Protein AF-A0A413BIP1-F1 (afdb_monomer_lite)

Foldseek 3Di:
DLVVQLVVQLVVQVVVLVVLCVQQVVLLDCDPCHHLLDRDHPVCCPPPQNCCLSVVLNVLSVVLSVVSNVVSNVLSVCSVVAVLVSVLVVVVSVVVSVCSSVCSSLVSLLSVLVVCQVVVVADPVQWDWDADPNDTGIHGCCVLCNRVAGADLVDPDQWDQRSSGGPDIGGHPVDPVNVVVVVVVVVVVVVVSVVSCVQSVQRRDWFWDWDADPQWIWIDTSHDIDIDRLVQWPDKDWAFDDPPWDWADPDFDDDPFFTAAWTQTPPVGIAGEQDTPPFDTWMWTDGPPYTYIHTGPDPCPVVVVSVVSVD

Radius of gyration: 30.31 Å; chains: 1; bounding box: 71×36×89 Å

Sequence (311 aa):
MEIMMFIIFIITNLIIILCMQFAYTHAYKYENGMYLNVHIPSSHKEDAEVTEIVTTGKRKMKHFQIANVIISIAICFIVFFNIAVFVLLYIIWMFAYIFGIIHIPNSSHRKMYALKIQNGWIIEAQRKKVYIDTSPIDVDDDEYWKTGYYYNPADKHILIENRMQSGNYTFNYAKKGAWIFTGITCAIIAGCIILVFVCMLPLINIQEKITLTNNNLTISAGGYTSEIDVNDITELKLLDELPDDSFLRTNGASTDSYDIGRYEGRTLGKCSLYVFDGYAPILMIKSDDTLVFVNSKEDGEIEKLYVELSQ

Organism: NCBI:txid39491

InterPro domains:
  IPR027783 Bacterial Pleckstrin homology domain-related [PF10882] (209-294)

Secondary structure (DSSP, 8-state):
-HHHHHHHHHHHHHHHHHHHHHHHHGGGS-BTTEETTEE--TTTTT-HHHHHHHHHHHHHHHHHHHHHHHHHHHHHGGGGT-HHHHHHHHHHHHHHHHHHHHHHHHHHHHHHHHHHHHTT---GGG-EEEEETTEEEEE-GGGGGTTSSB--SS---SEEE-TTSTT-EEEBTTSHHHHHHHHHHHHHHHHHHHHHHHHHGGGTT---EEEEETTEEEEEETTEEEEEEGGGEEEEEEESS--SS-EEEEEEEEETTEEEEEEEETTTEEEEEEEETT--PEEEEEESS-EEEE--SSTTHHHHHHHHHT-

pLDDT: mean 92.16, std 5.72, range [63.66, 98.0]

Structure (mmCIF, N/CA/C/O backbone):
data_AF-A0A413BIP1-F1
#
_entry.id   AF-A0A413BIP1-F1
#
loop_
_atom_site.group_PDB
_atom_site.id
_atom_site.type_symbol
_atom_site.label_atom_id
_atom_site.label_alt_id
_atom_site.label_comp_id
_atom_site.label_asym_id
_atom_site.label_entity_id
_atom_site.label_seq_id
_atom_site.pdbx_PDB_ins_code
_atom_site.Cartn_x
_atom_site.Cartn_y
_atom_site.Cartn_z
_atom_site.occupancy
_atom_site.B_iso_or_equiv
_atom_site.auth_seq_id
_atom_site.auth_comp_id
_atom_site.auth_asym_id
_atom_site.auth_atom_id
_atom_site.pdbx_PDB_model_num
ATOM 1 N N . MET A 1 1 ? -20.916 -5.950 9.299 1.00 77.19 1 MET A N 1
ATOM 2 C CA . MET A 1 1 ? -20.151 -4.977 8.467 1.00 77.19 1 MET A CA 1
ATOM 3 C C . MET A 1 1 ? -19.202 -5.651 7.460 1.00 77.19 1 MET A C 1
ATOM 5 O O . MET A 1 1 ? -18.912 -5.100 6.396 1.00 77.19 1 MET A O 1
ATOM 9 N N . GLU A 1 2 ? -18.733 -6.857 7.773 1.00 82.69 2 GLU A N 1
ATOM 10 C CA . GLU A 1 2 ? -17.659 -7.577 7.070 1.00 82.69 2 GLU A CA 1
ATOM 11 C C . GLU A 1 2 ? -17.954 -7.956 5.615 1.00 82.69 2 GLU A C 1
ATOM 13 O O . GLU A 1 2 ? -17.092 -7.782 4.758 1.00 82.69 2 GLU A O 1
ATOM 18 N N . ILE A 1 3 ? -19.179 -8.395 5.297 1.00 90.06 3 ILE A N 1
ATOM 19 C CA . ILE A 1 3 ? -19.567 -8.776 3.923 1.00 90.06 3 ILE A CA 1
ATOM 20 C C . ILE A 1 3 ? -19.383 -7.602 2.952 1.00 90.06 3 ILE A C 1
ATOM 22 O O . ILE A 1 3 ? -18.874 -7.770 1.845 1.00 90.06 3 ILE A O 1
ATOM 26 N N . MET A 1 4 ? -19.768 -6.395 3.374 1.00 90.19 4 MET A N 1
ATOM 27 C CA . MET A 1 4 ? -19.599 -5.191 2.564 1.00 90.19 4 MET A CA 1
ATOM 28 C C . MET A 1 4 ? -18.113 -4.891 2.334 1.00 90.19 4 MET A C 1
ATOM 30 O O . MET A 1 4 ? -17.715 -4.637 1.198 1.00 90.19 4 MET A O 1
ATOM 34 N N . MET A 1 5 ? -17.284 -4.969 3.382 1.00 89.25 5 MET A N 1
ATOM 35 C CA . MET A 1 5 ? -15.834 -4.780 3.259 1.00 89.25 5 MET A CA 1
ATOM 36 C C . MET A 1 5 ? -15.213 -5.822 2.325 1.00 89.25 5 MET A C 1
ATOM 38 O O . MET A 1 5 ? -14.484 -5.456 1.407 1.00 89.25 5 MET A O 1
ATOM 42 N N . PHE A 1 6 ? -15.555 -7.099 2.493 1.00 94.25 6 PHE A N 1
ATOM 43 C CA . PHE A 1 6 ? -15.105 -8.190 1.631 1.00 94.25 6 PHE A CA 1
ATOM 44 C C . PHE A 1 6 ? -15.378 -7.903 0.147 1.00 94.25 6 PHE A C 1
ATOM 46 O O . PHE A 1 6 ? -14.464 -7.971 -0.677 1.00 94.25 6 PHE A O 1
ATOM 53 N N . ILE A 1 7 ? -16.614 -7.513 -0.186 1.00 95.44 7 ILE A N 1
ATOM 54 C CA . ILE A 1 7 ? -17.017 -7.180 -1.560 1.00 95.44 7 ILE A CA 1
ATOM 55 C C . ILE A 1 7 ? -16.216 -5.984 -2.088 1.00 95.44 7 ILE A C 1
ATOM 57 O O . ILE A 1 7 ? -15.669 -6.052 -3.191 1.00 95.44 7 ILE A O 1
ATOM 61 N N . ILE A 1 8 ? -16.114 -4.905 -1.304 1.00 95.06 8 ILE A N 1
ATOM 62 C CA . ILE A 1 8 ? -15.383 -3.692 -1.695 1.00 95.06 8 ILE A CA 1
ATOM 63 C C . ILE A 1 8 ? -13.914 -4.017 -1.984 1.00 95.06 8 ILE A C 1
ATOM 65 O O . ILE A 1 8 ? -13.401 -3.628 -3.036 1.00 95.06 8 ILE A O 1
ATOM 69 N N . PHE A 1 9 ? -13.237 -4.744 -1.091 1.00 95.50 9 PHE A N 1
ATOM 70 C CA . PHE A 1 9 ? -11.820 -5.070 -1.253 1.00 95.50 9 PHE A CA 1
ATOM 71 C C . PHE A 1 9 ? -11.574 -6.011 -2.432 1.00 95.50 9 PHE A C 1
ATOM 73 O O . PHE A 1 9 ? -10.657 -5.754 -3.208 1.00 95.50 9 PHE A O 1
ATOM 80 N N . ILE A 1 10 ? -12.402 -7.041 -2.641 1.00 96.00 10 ILE A N 1
ATOM 81 C CA . ILE A 1 10 ? -12.252 -7.924 -3.807 1.00 96.00 10 ILE A CA 1
ATOM 82 C C . ILE A 1 10 ? -12.405 -7.142 -5.108 1.00 96.00 10 ILE A C 1
ATOM 84 O O . ILE A 1 10 ? -11.541 -7.237 -5.979 1.00 96.00 10 ILE A O 1
ATOM 88 N N . ILE A 1 11 ? -13.472 -6.351 -5.244 1.00 96.88 11 ILE A N 1
ATOM 89 C CA . ILE A 1 11 ? -13.710 -5.571 -6.465 1.00 96.88 11 ILE A CA 1
ATOM 90 C C . ILE A 1 11 ? -12.543 -4.609 -6.704 1.00 96.88 11 ILE A C 1
ATOM 92 O O . ILE A 1 11 ? -12.004 -4.552 -7.810 1.00 96.88 11 ILE A O 1
ATOM 96 N N . THR A 1 12 ? -12.104 -3.909 -5.658 1.00 96.31 12 THR A N 1
ATOM 97 C CA . THR A 1 12 ? -10.977 -2.972 -5.729 1.00 96.31 12 THR A CA 1
ATOM 98 C C . THR A 1 12 ? -9.690 -3.678 -6.159 1.00 96.31 12 THR A C 1
ATOM 100 O O . THR A 1 12 ? -9.021 -3.217 -7.084 1.00 96.31 12 THR A O 1
ATOM 103 N N . ASN A 1 13 ? -9.370 -4.831 -5.569 1.00 95.94 13 ASN A N 1
ATOM 104 C CA . ASN A 1 13 ? -8.178 -5.614 -5.900 1.00 95.94 13 ASN A CA 1
ATOM 105 C C . ASN A 1 13 ? -8.185 -6.080 -7.355 1.00 95.94 13 ASN A C 1
ATOM 107 O O . ASN A 1 13 ? -7.184 -5.935 -8.059 1.00 95.94 13 ASN A O 1
ATOM 111 N N . LEU A 1 14 ? -9.320 -6.600 -7.826 1.00 95.81 14 LEU A N 1
ATOM 112 C CA . LEU A 1 14 ? -9.468 -7.061 -9.204 1.00 95.81 14 LEU A CA 1
ATOM 113 C C . LEU A 1 14 ? -9.311 -5.910 -10.202 1.00 95.81 14 LEU A C 1
ATOM 115 O O . LEU A 1 14 ? -8.622 -6.073 -11.209 1.00 95.81 14 LEU A O 1
ATOM 119 N N . ILE A 1 15 ? -9.883 -4.738 -9.905 1.00 96.75 15 ILE A N 1
ATOM 120 C CA . ILE A 1 15 ? -9.715 -3.534 -10.728 1.00 96.75 15 ILE A CA 1
ATOM 121 C C . ILE A 1 15 ? -8.247 -3.097 -10.744 1.00 96.75 15 ILE A C 1
ATOM 123 O O . ILE A 1 15 ? -7.700 -2.868 -11.821 1.00 96.75 15 ILE A O 1
ATOM 127 N N . ILE A 1 16 ? -7.581 -3.021 -9.587 1.00 95.00 16 ILE A N 1
ATOM 128 C CA . ILE A 1 16 ? -6.163 -2.634 -9.500 1.00 95.00 16 ILE A CA 1
ATOM 129 C C . ILE A 1 16 ? -5.295 -3.588 -10.322 1.00 95.00 16 ILE A C 1
ATOM 131 O O . ILE A 1 16 ? -4.477 -3.143 -11.130 1.00 95.00 16 ILE A O 1
ATOM 135 N N . ILE A 1 17 ? -5.481 -4.898 -10.158 1.00 95.44 17 ILE A N 1
ATOM 136 C CA . ILE A 1 17 ? -4.720 -5.910 -10.895 1.00 95.44 17 ILE A CA 1
ATOM 137 C C . ILE A 1 17 ? -4.978 -5.800 -12.403 1.00 95.44 17 ILE A C 1
ATOM 139 O O . ILE A 1 17 ? -4.029 -5.829 -13.189 1.00 95.44 17 ILE A O 1
ATOM 143 N N . LEU A 1 18 ? -6.230 -5.594 -12.818 1.00 93.94 18 LEU A N 1
ATOM 144 C CA . LEU A 1 18 ? -6.593 -5.402 -14.223 1.00 93.94 18 LEU A CA 1
ATOM 145 C C . LEU A 1 18 ? -5.954 -4.138 -14.821 1.00 93.94 18 LEU A C 1
ATOM 147 O O . LEU A 1 18 ? -5.375 -4.196 -15.908 1.00 93.94 18 LEU A O 1
ATOM 151 N N . CYS A 1 19 ? -6.008 -3.013 -14.106 1.00 92.12 19 CYS A N 1
ATOM 152 C CA . CYS A 1 19 ? -5.372 -1.761 -14.516 1.00 92.12 19 CYS A CA 1
ATOM 153 C C . CYS A 1 19 ? -3.859 -1.939 -14.687 1.00 92.12 19 CYS A C 1
ATOM 155 O O . CYS A 1 19 ? -3.295 -1.531 -15.704 1.00 92.12 19 CYS A O 1
ATOM 157 N N . MET A 1 20 ? -3.201 -2.612 -13.738 1.00 91.25 20 MET A N 1
ATOM 158 C CA . MET A 1 20 ? -1.765 -2.899 -13.820 1.00 91.25 20 MET A CA 1
ATOM 159 C C . MET A 1 20 ? -1.435 -3.861 -14.966 1.00 91.25 20 MET A C 1
ATOM 161 O O . MET A 1 20 ? -0.453 -3.659 -15.679 1.00 91.25 20 MET A O 1
ATOM 165 N N . GLN A 1 21 ? -2.263 -4.882 -15.202 1.00 89.75 21 GLN A N 1
ATOM 166 C CA . GLN A 1 21 ? -2.118 -5.766 -16.358 1.00 89.75 21 GLN A CA 1
ATOM 167 C C . GLN A 1 21 ? -2.150 -4.955 -17.658 1.00 89.75 21 GLN A C 1
ATOM 169 O O . GLN A 1 21 ? -1.271 -5.137 -18.503 1.00 89.75 21 GLN A O 1
ATOM 174 N N . PHE A 1 22 ? -3.116 -4.050 -17.823 1.00 87.50 22 PHE A N 1
ATOM 175 C CA . PHE A 1 22 ? -3.211 -3.206 -19.013 1.00 87.50 22 PHE A CA 1
ATOM 176 C C . PHE A 1 22 ? -1.988 -2.288 -19.158 1.00 87.50 22 PHE A C 1
ATOM 178 O O . PHE A 1 22 ? -1.330 -2.312 -20.201 1.00 87.50 22 PHE A O 1
ATOM 185 N N . ALA A 1 23 ? -1.624 -1.572 -18.089 1.00 85.69 23 ALA A N 1
ATOM 186 C CA . ALA A 1 23 ? -0.520 -0.613 -18.082 1.00 85.69 23 ALA A CA 1
ATOM 187 C C . ALA A 1 23 ? 0.833 -1.240 -18.462 1.00 85.69 23 ALA A C 1
ATOM 189 O O . ALA A 1 23 ? 1.614 -0.634 -19.192 1.00 85.69 23 ALA A O 1
ATOM 190 N N . TYR A 1 24 ? 1.118 -2.466 -18.008 1.00 85.00 24 TYR A N 1
ATOM 191 C CA . TYR A 1 24 ? 2.407 -3.123 -18.262 1.00 85.00 24 TYR A CA 1
ATOM 192 C C . TYR A 1 24 ? 2.422 -4.041 -19.491 1.00 85.00 24 TYR A C 1
ATOM 194 O O . TYR A 1 24 ? 3.500 -4.432 -19.940 1.00 85.00 24 TYR A O 1
ATOM 202 N N . THR A 1 25 ? 1.268 -4.384 -20.075 1.00 83.00 25 THR A N 1
ATOM 203 C CA . THR A 1 25 ? 1.229 -5.231 -21.284 1.00 83.00 25 THR A CA 1
ATOM 204 C C . THR A 1 25 ? 1.791 -4.508 -22.509 1.00 83.00 25 THR A C 1
ATOM 206 O O . THR A 1 25 ? 2.384 -5.157 -23.372 1.00 83.00 25 THR A O 1
ATOM 209 N N . HIS A 1 26 ? 1.638 -3.182 -22.579 1.00 82.00 26 HIS A N 1
ATOM 210 C CA . HIS A 1 26 ? 2.103 -2.365 -23.703 1.00 82.00 26 HIS A CA 1
ATOM 211 C C . HIS A 1 26 ? 3.613 -2.502 -23.948 1.00 82.00 26 HIS A C 1
ATOM 213 O O . HIS A 1 26 ? 4.029 -2.678 -25.086 1.00 82.00 26 HIS A O 1
ATOM 219 N N . ALA A 1 27 ? 4.419 -2.584 -22.885 1.00 85.69 27 ALA A N 1
ATOM 220 C CA . ALA A 1 27 ? 5.871 -2.744 -22.988 1.00 85.69 27 ALA A CA 1
ATOM 221 C C . ALA A 1 27 ? 6.312 -4.023 -23.735 1.00 85.69 27 ALA A C 1
ATOM 223 O O . ALA A 1 27 ? 7.446 -4.105 -24.195 1.00 85.69 27 ALA A O 1
ATOM 224 N N . TYR A 1 28 ? 5.447 -5.034 -23.862 1.00 91.38 28 TYR A N 1
ATOM 225 C CA . TYR A 1 28 ? 5.750 -6.281 -24.579 1.00 91.38 28 TYR A CA 1
ATOM 226 C C . TYR A 1 28 ? 5.285 -6.274 -26.043 1.00 91.38 28 TYR A C 1
ATOM 228 O O . TYR A 1 28 ? 5.402 -7.300 -26.714 1.00 91.38 28 TYR A O 1
ATOM 236 N N . LYS A 1 29 ? 4.713 -5.170 -26.534 1.00 91.12 29 LYS A N 1
ATOM 237 C CA . LYS A 1 29 ? 4.345 -4.986 -27.942 1.00 91.12 29 LYS A CA 1
ATOM 238 C C . LYS A 1 29 ? 5.419 -4.166 -28.649 1.00 91.12 29 LYS A C 1
ATOM 240 O O . LYS A 1 29 ? 6.033 -3.305 -28.028 1.00 91.12 29 LYS A O 1
ATOM 245 N N . TYR A 1 30 ? 5.633 -4.447 -29.934 1.00 92.62 30 TYR A N 1
ATOM 246 C CA . TYR A 1 30 ? 6.526 -3.636 -30.751 1.00 92.62 30 TYR A CA 1
ATOM 247 C C . TYR A 1 30 ? 5.792 -2.390 -31.223 1.00 92.62 30 TYR A C 1
ATOM 249 O O . TYR A 1 30 ? 4.964 -2.470 -32.130 1.00 92.62 30 TYR A O 1
ATOM 257 N N . GLU A 1 31 ? 6.082 -1.253 -30.608 1.00 87.69 31 GLU A N 1
ATOM 258 C CA . GLU A 1 31 ? 5.462 0.029 -30.941 1.00 87.69 31 GLU A CA 1
ATOM 259 C C . GLU A 1 31 ? 6.535 1.124 -30.920 1.00 87.69 31 GLU A C 1
ATOM 261 O O . GLU A 1 31 ? 7.474 1.073 -30.127 1.00 87.69 31 GLU A O 1
ATOM 266 N N . ASN A 1 32 ? 6.443 2.086 -31.845 1.00 85.81 32 ASN A N 1
ATOM 267 C CA . ASN A 1 32 ? 7.404 3.192 -31.989 1.00 85.81 32 ASN A CA 1
ATOM 268 C C . ASN A 1 32 ? 8.881 2.754 -32.088 1.00 85.81 32 ASN A C 1
ATOM 270 O O . ASN A 1 32 ? 9.776 3.434 -31.597 1.00 85.81 32 ASN A O 1
ATOM 274 N N . GLY A 1 33 ? 9.146 1.603 -32.715 1.00 89.50 33 GLY A N 1
ATOM 275 C CA . GLY A 1 33 ? 10.506 1.079 -32.865 1.00 89.50 33 GLY A CA 1
ATOM 276 C C . GLY A 1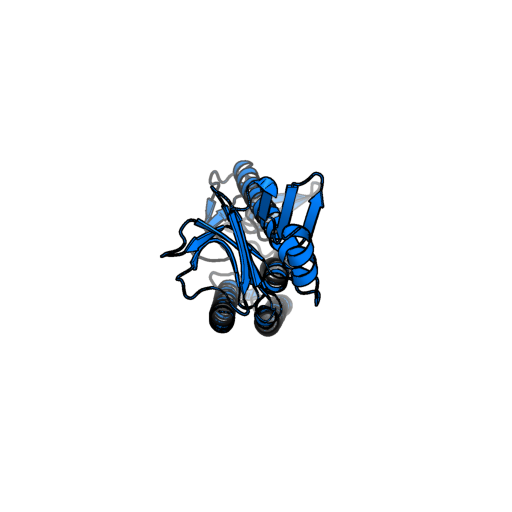 33 ? 11.086 0.439 -31.599 1.00 89.50 33 GLY A C 1
ATOM 277 O O . GLY A 1 33 ? 12.294 0.212 -31.535 1.00 89.50 33 GLY A O 1
ATOM 278 N N . MET A 1 34 ? 10.260 0.157 -30.587 1.00 91.62 34 MET A N 1
ATOM 279 C CA . MET A 1 34 ? 10.713 -0.338 -29.290 1.00 91.62 34 MET A CA 1
ATOM 280 C C . MET A 1 34 ? 10.084 -1.672 -28.894 1.00 91.62 34 MET A C 1
ATOM 282 O O . MET A 1 34 ? 8.911 -1.927 -29.146 1.00 91.62 34 MET A O 1
ATOM 286 N N . TYR A 1 35 ? 10.860 -2.470 -28.161 1.00 94.12 35 TYR A N 1
ATOM 287 C CA . TYR A 1 35 ? 10.363 -3.506 -27.255 1.00 94.12 35 TYR A CA 1
ATOM 288 C C . TYR A 1 35 ? 10.874 -3.217 -25.853 1.00 94.12 35 TYR A C 1
ATOM 290 O O . TYR A 1 35 ? 12.025 -2.824 -25.684 1.00 94.12 35 TYR A O 1
ATOM 298 N N . LEU A 1 36 ? 10.050 -3.448 -24.830 1.00 92.88 36 LEU A N 1
ATOM 299 C CA . LEU A 1 36 ? 10.431 -3.276 -23.423 1.00 92.88 36 LEU A CA 1
ATOM 300 C C . LEU A 1 36 ? 11.042 -1.894 -23.148 1.00 92.88 36 LEU A C 1
ATOM 302 O O . LEU A 1 36 ? 11.877 -1.738 -22.257 1.00 92.88 36 LEU A O 1
ATOM 306 N N . ASN A 1 37 ? 10.609 -0.891 -23.918 1.00 90.31 37 ASN A N 1
ATOM 307 C CA . ASN A 1 37 ? 11.089 0.490 -23.869 1.00 90.31 37 ASN A CA 1
ATOM 308 C C . ASN A 1 37 ? 12.586 0.631 -24.169 1.00 90.31 37 ASN A C 1
ATOM 310 O O . ASN A 1 37 ? 13.274 1.453 -23.561 1.00 90.31 37 ASN A O 1
ATOM 314 N N . VAL A 1 38 ? 13.089 -0.214 -25.064 1.00 93.50 38 VAL A N 1
ATOM 315 C CA . VAL A 1 38 ? 14.424 -0.166 -25.658 1.00 93.50 38 VAL A CA 1
ATOM 316 C C . VAL A 1 38 ? 14.233 -0.121 -27.167 1.00 93.50 38 VAL A C 1
ATOM 318 O O . VAL A 1 38 ? 13.428 -0.887 -27.702 1.00 93.50 38 VAL A O 1
ATOM 321 N N . HIS A 1 39 ? 14.948 0.764 -27.855 1.00 93.50 39 HIS A N 1
ATOM 322 C CA . HIS A 1 39 ? 14.860 0.858 -29.306 1.00 93.50 39 HIS A CA 1
ATOM 323 C C . HIS A 1 39 ? 15.573 -0.321 -29.963 1.00 93.50 39 HIS A C 1
ATOM 325 O O . HIS A 1 39 ? 16.784 -0.493 -29.793 1.00 93.50 39 HIS A O 1
ATOM 331 N N . ILE A 1 40 ? 14.808 -1.104 -30.725 1.00 94.88 40 ILE A N 1
ATOM 332 C CA . ILE A 1 40 ? 15.268 -2.285 -31.456 1.00 94.88 40 ILE A CA 1
ATOM 333 C C . ILE A 1 40 ? 14.972 -2.064 -32.943 1.00 94.88 40 ILE A C 1
ATOM 335 O O . ILE A 1 40 ? 13.806 -1.838 -33.294 1.00 94.88 40 ILE A O 1
ATOM 339 N N . PRO A 1 41 ? 15.983 -2.128 -33.831 1.00 93.31 41 PRO A N 1
ATOM 340 C CA . PRO A 1 41 ? 15.772 -1.956 -35.261 1.00 93.31 41 PRO A CA 1
ATOM 341 C C . PRO A 1 41 ? 14.714 -2.922 -35.793 1.00 93.31 41 PRO A C 1
ATOM 343 O O . PRO A 1 41 ? 14.656 -4.089 -35.402 1.00 93.31 41 PRO A O 1
ATOM 346 N N . SER A 1 42 ? 13.885 -2.450 -36.720 1.00 91.62 42 SER A N 1
ATOM 347 C CA . SER A 1 42 ? 12.771 -3.235 -37.261 1.00 91.62 42 SER A CA 1
ATOM 348 C C . SER A 1 42 ? 13.216 -4.528 -37.949 1.00 91.62 42 SER A C 1
ATOM 350 O O . SER A 1 42 ? 12.458 -5.495 -37.937 1.00 91.62 42 SER A O 1
ATOM 352 N N . SER A 1 43 ? 14.439 -4.566 -38.487 1.00 93.69 43 SER A N 1
ATOM 353 C CA . SER A 1 43 ? 15.066 -5.757 -39.074 1.00 93.69 43 SER A CA 1
ATOM 354 C C . SER A 1 43 ? 15.405 -6.847 -38.055 1.00 93.69 43 SER A C 1
ATOM 356 O O . SER A 1 43 ? 15.476 -8.004 -38.441 1.00 93.69 43 SER A O 1
ATOM 358 N N . HIS A 1 44 ? 15.586 -6.485 -36.781 1.00 94.56 44 HIS A N 1
ATOM 359 C CA . HIS A 1 44 ? 16.016 -7.380 -35.698 1.00 94.56 44 HIS A CA 1
ATOM 360 C C . HIS A 1 44 ? 14.895 -7.709 -34.703 1.00 94.56 44 HIS A C 1
ATOM 362 O O . HIS A 1 44 ? 15.077 -8.486 -33.769 1.00 94.56 44 HIS A O 1
ATOM 368 N N . LYS A 1 45 ? 13.700 -7.129 -34.875 1.00 93.56 45 LYS A N 1
ATOM 369 C CA . LYS A 1 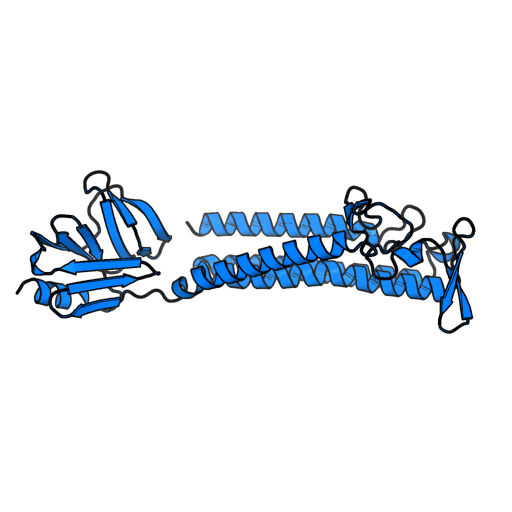45 ? 12.580 -7.287 -33.929 1.00 93.56 45 LYS A CA 1
ATOM 370 C C . LYS A 1 45 ? 12.097 -8.745 -33.784 1.00 93.56 45 LYS A C 1
ATOM 372 O O . LYS A 1 45 ? 11.435 -9.064 -32.801 1.00 93.56 45 LYS A O 1
ATOM 377 N N . GLU A 1 46 ? 12.369 -9.587 -34.781 1.00 95.12 46 GLU A N 1
ATOM 378 C CA . GLU A 1 46 ? 11.990 -11.007 -34.838 1.00 95.12 46 GLU A CA 1
ATOM 379 C C . GLU A 1 46 ? 13.180 -11.944 -34.583 1.00 95.12 46 GLU A C 1
ATOM 381 O O . GLU A 1 46 ? 13.015 -13.164 -34.621 1.00 95.12 46 GLU A O 1
ATOM 386 N N . ASP A 1 47 ? 14.360 -11.401 -34.258 1.00 97.38 47 ASP A N 1
ATOM 387 C CA . ASP A 1 47 ? 15.523 -12.206 -33.894 1.00 97.38 47 ASP A CA 1
ATOM 388 C C . ASP A 1 47 ? 15.189 -13.107 -32.695 1.00 97.38 47 ASP A C 1
ATOM 390 O O . ASP A 1 47 ? 14.414 -12.744 -31.797 1.00 97.38 47 ASP A O 1
ATOM 394 N N . ALA A 1 48 ? 15.773 -14.308 -32.680 1.00 97.50 48 ALA A N 1
ATOM 395 C CA . ALA A 1 48 ? 15.445 -15.338 -31.696 1.00 97.50 48 ALA A CA 1
ATOM 396 C C . ALA A 1 48 ? 15.649 -14.846 -30.251 1.00 97.50 48 ALA A C 1
ATOM 398 O O . ALA A 1 48 ? 14.767 -15.029 -29.413 1.00 97.50 48 ALA A O 1
ATOM 399 N N . GLU A 1 49 ? 16.758 -14.147 -29.984 1.00 97.62 49 GLU A N 1
ATOM 400 C CA . GLU A 1 49 ? 17.084 -13.602 -28.659 1.00 97.62 49 GLU A CA 1
ATOM 401 C C . GLU A 1 49 ? 16.096 -12.504 -28.221 1.00 97.62 49 GLU A C 1
ATOM 403 O O . GLU A 1 49 ? 15.644 -12.486 -27.073 1.00 97.62 49 GLU A O 1
ATOM 408 N N . VAL A 1 50 ? 15.686 -11.620 -29.140 1.00 97.69 50 VAL A N 1
ATOM 409 C CA . VAL A 1 50 ? 14.683 -10.568 -28.875 1.00 97.69 50 VAL A CA 1
ATOM 410 C C . VAL A 1 50 ? 13.340 -11.207 -28.521 1.00 97.69 50 VAL A C 1
ATOM 412 O O . VAL A 1 50 ? 12.726 -10.879 -27.498 1.00 97.69 50 VAL A O 1
ATOM 415 N N . THR A 1 51 ? 12.907 -12.167 -29.338 1.00 97.31 51 THR A N 1
ATOM 416 C CA . THR A 1 51 ? 11.649 -12.896 -29.153 1.00 97.31 51 THR A CA 1
ATOM 417 C C . THR A 1 51 ? 11.644 -13.674 -27.836 1.00 97.31 51 THR A C 1
ATOM 419 O O . THR A 1 51 ? 10.643 -13.667 -27.110 1.00 97.31 51 THR A O 1
ATOM 422 N N . GLU A 1 52 ? 12.757 -14.309 -27.472 1.00 98.00 52 GLU A N 1
ATOM 423 C CA . GLU A 1 52 ? 12.894 -15.036 -26.211 1.00 98.00 52 GLU A CA 1
ATOM 424 C C . GLU A 1 52 ? 12.736 -14.109 -24.996 1.00 98.00 52 GLU A C 1
ATOM 426 O O . GLU A 1 52 ? 11.970 -14.423 -24.075 1.00 98.00 52 GLU A O 1
ATOM 431 N N . ILE A 1 53 ? 13.396 -12.943 -24.997 1.00 97.88 53 ILE A N 1
ATOM 432 C CA . ILE A 1 53 ? 13.299 -11.971 -23.897 1.00 97.88 53 ILE A CA 1
ATOM 433 C C . ILE A 1 53 ? 11.849 -11.492 -23.735 1.00 97.88 53 ILE A C 1
ATOM 435 O O . ILE A 1 53 ? 11.311 -11.510 -22.620 1.00 97.88 53 ILE A O 1
ATOM 439 N N . VAL A 1 54 ? 11.194 -11.105 -24.835 1.00 97.06 54 VAL A N 1
ATOM 440 C CA . VAL A 1 54 ? 9.813 -10.595 -24.820 1.00 97.06 54 VAL A CA 1
ATOM 441 C C . VAL A 1 54 ? 8.834 -11.671 -24.349 1.00 97.06 54 VAL A C 1
ATOM 443 O O . VAL A 1 54 ? 8.025 -11.428 -23.448 1.00 97.06 54 VAL A O 1
ATOM 446 N N . THR A 1 55 ? 8.907 -12.877 -24.915 1.00 96.44 55 THR A N 1
ATOM 447 C CA . THR A 1 55 ? 7.983 -13.973 -24.579 1.00 96.44 55 THR A CA 1
ATOM 448 C C . THR A 1 55 ? 8.172 -14.462 -23.144 1.00 96.44 55 THR A C 1
ATOM 450 O O . THR A 1 55 ? 7.181 -14.691 -22.442 1.00 96.44 55 THR A O 1
ATOM 453 N N . THR A 1 56 ? 9.415 -14.551 -22.666 1.00 97.00 56 THR A N 1
ATOM 454 C CA . THR A 1 56 ? 9.729 -14.927 -21.282 1.00 97.00 56 THR A CA 1
ATOM 455 C C . THR A 1 56 ? 9.217 -13.886 -20.294 1.00 97.00 56 THR A C 1
ATOM 457 O O . THR A 1 56 ? 8.551 -14.246 -19.319 1.00 97.00 56 THR A O 1
ATOM 460 N N . GLY A 1 57 ? 9.476 -12.598 -20.541 1.00 95.50 57 GLY A N 1
ATOM 461 C CA . GLY A 1 57 ? 8.989 -11.513 -19.688 1.00 95.50 57 GLY A CA 1
ATOM 462 C C . GLY A 1 57 ? 7.459 -11.473 -19.629 1.00 95.50 57 GLY A C 1
ATOM 463 O O . GLY A 1 57 ? 6.876 -11.476 -18.542 1.00 95.50 57 GLY A O 1
ATOM 464 N N . LYS A 1 58 ? 6.794 -11.580 -20.787 1.00 95.06 58 LYS A N 1
ATOM 465 C CA . LYS A 1 58 ? 5.327 -11.632 -20.888 1.00 95.06 58 LYS A CA 1
ATOM 466 C C . LYS A 1 58 ? 4.744 -12.830 -20.137 1.00 95.06 58 LYS A C 1
ATOM 468 O O . LYS A 1 58 ? 3.743 -12.694 -19.433 1.00 95.06 58 LYS A O 1
ATOM 473 N N . ARG A 1 59 ? 5.381 -14.003 -20.242 1.00 95.62 59 ARG A N 1
ATOM 474 C CA . ARG A 1 59 ? 4.980 -15.214 -19.512 1.00 95.62 59 ARG A CA 1
ATOM 475 C C . ARG A 1 59 ? 5.123 -15.029 -18.002 1.00 95.62 59 ARG A C 1
ATOM 477 O O . ARG A 1 59 ? 4.206 -15.401 -17.273 1.00 95.62 59 ARG A O 1
ATOM 484 N N . LYS A 1 60 ? 6.235 -14.462 -17.525 1.00 95.88 60 LYS A N 1
ATOM 485 C CA . LYS A 1 60 ? 6.441 -14.177 -16.094 1.00 95.88 60 LYS A CA 1
ATOM 486 C C . LYS A 1 60 ? 5.398 -13.198 -15.563 1.00 95.88 60 LYS A C 1
ATOM 488 O O . LYS A 1 60 ? 4.786 -13.482 -14.540 1.00 95.88 60 LYS A O 1
ATOM 493 N N . MET A 1 61 ? 5.141 -12.111 -16.293 1.00 95.00 61 MET A N 1
ATOM 494 C CA . MET A 1 61 ? 4.121 -11.125 -15.931 1.00 95.00 61 MET A CA 1
ATOM 495 C C . MET A 1 61 ? 2.725 -11.755 -15.842 1.00 95.00 61 MET A C 1
ATOM 497 O O . MET A 1 61 ? 2.027 -11.563 -14.853 1.00 95.00 61 MET A O 1
ATOM 501 N N . LYS A 1 62 ? 2.341 -12.582 -16.825 1.00 94.50 62 LYS A N 1
ATOM 502 C CA . LYS A 1 62 ? 1.049 -13.285 -16.813 1.00 94.50 62 LYS A CA 1
ATOM 503 C C . LYS A 1 62 ? 0.887 -14.176 -15.576 1.00 94.50 62 LYS A C 1
ATOM 505 O O . LYS A 1 62 ? -0.140 -14.102 -14.911 1.00 94.50 62 LYS A O 1
ATOM 510 N N . HIS A 1 63 ? 1.878 -15.015 -15.264 1.00 95.81 63 HIS A N 1
ATOM 511 C CA . HIS A 1 63 ? 1.801 -15.889 -14.087 1.00 95.81 63 HIS A CA 1
ATOM 512 C C . HIS A 1 63 ? 1.787 -15.093 -12.782 1.00 95.81 63 HIS A C 1
ATOM 514 O O . HIS A 1 63 ? 1.021 -15.427 -11.885 1.00 95.81 63 HIS A O 1
ATOM 520 N N . PHE A 1 64 ? 2.584 -14.025 -12.695 1.00 96.88 64 PHE A N 1
ATOM 521 C CA . PHE A 1 64 ? 2.589 -13.128 -11.543 1.00 96.88 64 PHE A CA 1
ATOM 522 C C . PHE A 1 64 ? 1.208 -12.510 -11.302 1.00 96.88 64 PHE A C 1
ATOM 524 O O . PHE A 1 64 ? 0.727 -12.512 -10.172 1.00 96.88 64 PHE A O 1
ATOM 531 N N . GLN A 1 65 ? 0.542 -12.043 -12.358 1.00 95.88 65 GLN A N 1
ATOM 532 C CA . GLN A 1 65 ? -0.786 -11.445 -12.246 1.00 95.88 65 GLN A CA 1
ATOM 533 C C . GLN A 1 65 ? -1.853 -12.473 -11.859 1.00 95.88 65 GLN A C 1
ATOM 535 O O . GLN A 1 65 ? -2.616 -12.233 -10.930 1.00 95.88 65 GLN A O 1
ATOM 540 N N . ILE A 1 66 ? -1.854 -13.659 -12.479 1.00 96.25 66 ILE A N 1
ATOM 541 C CA . ILE A 1 66 ? -2.778 -14.748 -12.111 1.00 96.25 66 ILE A CA 1
ATOM 542 C C . ILE A 1 66 ? -2.593 -15.154 -10.642 1.00 96.25 66 ILE A C 1
ATOM 544 O O . ILE A 1 66 ? -3.575 -15.283 -9.914 1.00 96.25 66 ILE A O 1
ATOM 548 N N . ALA A 1 67 ? -1.347 -15.313 -10.188 1.00 97.31 67 ALA A N 1
ATOM 549 C CA . ALA A 1 67 ? -1.060 -15.641 -8.795 1.00 97.31 67 ALA A CA 1
ATOM 550 C C . ALA A 1 67 ? -1.588 -14.559 -7.840 1.00 97.31 67 ALA A C 1
ATOM 552 O O . ALA A 1 67 ? -2.214 -14.884 -6.836 1.00 97.31 67 ALA A O 1
ATOM 553 N N . ASN A 1 68 ? -1.409 -13.277 -8.171 1.00 97.50 68 ASN A N 1
ATOM 554 C CA . ASN A 1 68 ? -1.889 -12.177 -7.334 1.00 97.50 68 ASN A CA 1
ATOM 555 C C . ASN A 1 68 ? -3.411 -12.000 -7.356 1.00 97.50 68 ASN A C 1
ATOM 557 O O . ASN A 1 68 ? -3.967 -11.552 -6.357 1.00 97.50 68 ASN A O 1
ATOM 561 N N . VAL A 1 69 ? -4.112 -12.414 -8.416 1.00 97.38 69 VAL A N 1
ATOM 562 C CA . VAL A 1 69 ? -5.582 -12.515 -8.379 1.00 97.38 69 VAL A CA 1
ATOM 563 C C . VAL A 1 69 ? -6.005 -13.526 -7.315 1.00 97.38 69 VAL A C 1
ATOM 565 O O . VAL A 1 69 ? -6.823 -13.206 -6.459 1.00 97.38 69 VAL A O 1
ATOM 568 N N . ILE A 1 70 ? -5.403 -14.717 -7.313 1.00 97.56 70 ILE A N 1
ATOM 569 C CA . ILE A 1 70 ? -5.744 -15.775 -6.351 1.00 97.56 70 ILE A CA 1
ATOM 570 C C . ILE A 1 70 ? -5.392 -15.342 -4.921 1.00 97.56 70 ILE A C 1
ATOM 572 O O . ILE A 1 70 ? -6.222 -15.454 -4.022 1.00 97.56 70 ILE A O 1
ATOM 576 N N . ILE A 1 71 ? -4.183 -14.806 -4.716 1.00 97.38 71 ILE A N 1
ATOM 577 C CA . ILE A 1 71 ? -3.715 -14.354 -3.398 1.00 97.38 71 ILE A CA 1
ATOM 578 C C . ILE A 1 71 ? -4.573 -13.195 -2.879 1.00 97.38 71 ILE A C 1
ATOM 580 O O . ILE A 1 71 ? -4.937 -13.202 -1.706 1.00 97.38 71 ILE A O 1
ATOM 584 N N . SER A 1 72 ? -4.930 -12.224 -3.726 1.00 96.12 72 SER A N 1
ATOM 585 C CA . SER A 1 72 ? -5.732 -11.076 -3.285 1.00 96.12 72 SER A CA 1
ATOM 586 C C . SER A 1 72 ? -7.142 -11.482 -2.861 1.00 96.12 72 SER A C 1
ATOM 588 O O . SER A 1 72 ? -7.627 -10.993 -1.845 1.00 96.12 72 SER A O 1
ATOM 590 N N . ILE A 1 73 ? -7.768 -12.431 -3.567 1.00 95.81 73 ILE A N 1
ATOM 591 C CA . ILE A 1 73 ? -9.052 -13.018 -3.159 1.00 95.81 73 ILE A CA 1
ATOM 592 C C . ILE A 1 73 ? -8.898 -13.773 -1.833 1.00 95.81 73 ILE A C 1
ATOM 594 O O . ILE A 1 73 ? -9.708 -13.584 -0.930 1.00 95.81 73 ILE A O 1
ATOM 598 N N . ALA A 1 74 ? -7.853 -14.595 -1.693 1.00 96.25 74 ALA A N 1
ATOM 599 C CA . ALA A 1 74 ? -7.608 -15.365 -0.474 1.00 96.25 74 ALA A CA 1
ATOM 600 C C . ALA A 1 74 ? -7.405 -14.463 0.756 1.00 96.25 74 ALA A C 1
ATOM 602 O O . ALA A 1 74 ? -7.993 -14.717 1.804 1.00 96.25 74 ALA A O 1
ATOM 603 N N . ILE A 1 75 ? -6.631 -13.379 0.623 1.00 96.12 75 ILE A N 1
ATOM 604 C CA . ILE A 1 75 ? -6.403 -12.407 1.703 1.00 96.12 75 ILE A CA 1
ATOM 605 C C . ILE A 1 75 ? -7.707 -11.729 2.132 1.00 96.12 75 ILE A C 1
ATOM 607 O O . ILE A 1 75 ? -7.896 -11.500 3.323 1.00 96.12 75 ILE A O 1
ATOM 611 N N . CYS A 1 76 ? -8.636 -11.453 1.211 1.00 95.88 76 CYS A N 1
ATOM 612 C CA . CYS A 1 76 ? -9.919 -10.841 1.563 1.00 95.88 76 CYS A CA 1
ATOM 613 C C . CYS A 1 76 ? -10.754 -11.686 2.534 1.00 95.88 76 CYS A C 1
ATOM 615 O O . CYS A 1 76 ? -11.471 -11.106 3.341 1.00 95.88 76 CYS A O 1
ATOM 617 N N . PHE A 1 77 ? -10.638 -13.019 2.533 1.00 95.75 77 PHE A N 1
ATOM 618 C CA . PHE A 1 77 ? -11.367 -13.865 3.490 1.00 95.75 77 PHE A CA 1
ATOM 619 C C . PHE A 1 77 ? -10.929 -13.666 4.947 1.00 95.75 77 PHE A C 1
ATOM 621 O O . PHE A 1 77 ? -11.687 -13.988 5.857 1.00 95.75 77 PHE A O 1
ATOM 628 N N . ILE A 1 78 ? -9.742 -13.101 5.187 1.00 94.62 78 ILE A N 1
ATOM 629 C CA . ILE A 1 78 ? -9.225 -12.848 6.541 1.00 94.62 78 ILE A CA 1
ATOM 630 C C . ILE A 1 78 ? -10.084 -11.809 7.281 1.00 94.62 78 ILE A C 1
ATOM 632 O O . ILE A 1 78 ? -10.133 -11.820 8.510 1.00 94.62 78 ILE A O 1
ATOM 636 N N . VAL A 1 79 ? -10.816 -10.958 6.548 1.00 92.00 79 VAL A N 1
ATOM 637 C CA . VAL A 1 79 ? -11.695 -9.932 7.131 1.00 92.00 79 VAL A CA 1
ATOM 638 C C . VAL A 1 79 ? -12.769 -10.516 8.055 1.00 92.00 79 VAL A C 1
ATOM 640 O O . VAL A 1 79 ? -13.133 -9.851 9.013 1.00 92.00 79 VAL A O 1
ATOM 643 N N . PHE A 1 80 ? -13.216 -11.754 7.807 1.00 90.94 80 PHE A N 1
ATOM 644 C CA . PHE A 1 80 ? -14.226 -12.457 8.614 1.00 90.94 80 PHE A CA 1
ATOM 645 C C . PHE A 1 80 ? -13.675 -13.060 9.913 1.00 90.94 80 PHE A C 1
ATOM 647 O O . PHE A 1 80 ? -14.425 -13.618 10.704 1.00 90.94 80 PHE A O 1
ATOM 654 N N . PHE A 1 81 ? -12.355 -13.029 10.105 1.00 88.38 81 PHE A N 1
ATOM 655 C CA . PHE A 1 81 ? -11.717 -13.554 11.313 1.00 88.38 81 PHE A CA 1
ATOM 656 C C . PHE A 1 81 ? -11.225 -12.428 12.208 1.00 88.38 81 PHE A C 1
ATOM 658 O O . PHE A 1 81 ? -11.450 -12.444 13.413 1.00 88.38 81 PHE A O 1
ATOM 665 N N . ASN A 1 82 ? -10.497 -11.470 11.630 1.00 87.56 82 ASN A N 1
ATOM 666 C CA . ASN A 1 82 ? -9.994 -10.323 12.366 1.00 87.56 82 ASN A CA 1
ATOM 667 C C . ASN A 1 82 ? -9.596 -9.204 11.396 1.00 87.56 82 ASN A C 1
ATOM 669 O O . ASN A 1 82 ? -8.668 -9.352 10.591 1.00 87.56 82 ASN A O 1
ATOM 673 N N . ILE A 1 83 ? -10.267 -8.057 11.506 1.00 88.31 83 ILE A N 1
ATOM 674 C CA . ILE A 1 83 ? -10.017 -6.901 10.639 1.00 88.31 83 ILE A CA 1
ATOM 675 C C . ILE A 1 83 ? -8.587 -6.358 10.771 1.00 88.31 83 ILE A C 1
ATOM 677 O O . ILE A 1 83 ? -7.982 -5.990 9.764 1.00 88.31 83 ILE A O 1
ATOM 681 N N . ALA A 1 84 ? -8.011 -6.345 11.976 1.00 89.50 84 ALA A N 1
ATOM 682 C CA . ALA A 1 84 ? -6.656 -5.848 12.192 1.00 89.50 84 ALA A CA 1
ATOM 683 C C . ALA A 1 84 ? -5.626 -6.753 11.502 1.00 89.50 84 ALA A C 1
ATOM 685 O O . ALA A 1 84 ? -4.774 -6.263 10.760 1.00 89.50 84 ALA A O 1
ATOM 686 N N . VAL A 1 85 ? -5.750 -8.077 11.653 1.00 92.69 85 VAL A N 1
ATOM 687 C CA . VAL A 1 85 ? -4.889 -9.051 10.956 1.00 92.69 85 VAL A CA 1
ATOM 688 C C . VAL A 1 85 ? -5.016 -8.906 9.438 1.00 92.69 85 VAL A C 1
ATOM 690 O O . VAL A 1 85 ? -4.000 -8.879 8.739 1.00 92.69 85 VAL A O 1
ATOM 693 N N . PHE A 1 86 ? -6.243 -8.756 8.928 1.00 94.12 86 PHE A N 1
ATOM 694 C CA . PHE A 1 86 ? -6.492 -8.505 7.509 1.00 94.12 86 PHE A CA 1
ATOM 695 C C . PHE A 1 86 ? -5.745 -7.260 7.010 1.00 94.12 86 PHE A C 1
ATOM 697 O O . PHE A 1 86 ? -4.998 -7.358 6.037 1.00 94.12 86 PHE A O 1
ATOM 704 N N . VAL A 1 87 ? -5.880 -6.115 7.691 1.00 93.62 87 VAL A N 1
ATOM 705 C CA . VAL A 1 87 ? -5.225 -4.853 7.300 1.00 93.62 87 VAL A CA 1
ATOM 706 C C . VAL A 1 87 ? -3.700 -4.999 7.251 1.00 93.62 87 VAL A C 1
ATOM 708 O O . VAL A 1 87 ? -3.072 -4.562 6.283 1.00 93.62 87 VAL A O 1
ATOM 711 N N . LEU A 1 88 ? -3.090 -5.644 8.249 1.00 95.19 88 LEU A N 1
ATOM 712 C CA . LEU A 1 88 ? -1.634 -5.823 8.299 1.00 95.19 88 LEU A CA 1
ATOM 713 C C . LEU A 1 88 ? -1.119 -6.713 7.159 1.00 95.19 88 LEU A C 1
ATOM 715 O O . LEU A 1 88 ? -0.155 -6.356 6.476 1.00 95.19 88 LEU A O 1
ATOM 719 N N . LEU A 1 89 ? -1.776 -7.851 6.913 1.00 96.06 89 LEU A N 1
ATOM 720 C CA . LEU A 1 89 ? -1.410 -8.756 5.819 1.00 96.06 89 LEU A CA 1
ATOM 721 C C . LEU A 1 89 ? -1.658 -8.125 4.448 1.00 96.06 89 LEU A C 1
ATOM 723 O O . LEU A 1 89 ? -0.858 -8.315 3.530 1.00 96.06 89 LEU A O 1
ATOM 727 N N . TYR A 1 90 ? -2.722 -7.333 4.321 1.00 96.00 90 TYR A N 1
ATOM 728 C CA . TYR A 1 90 ? -3.038 -6.599 3.104 1.00 96.00 90 TYR A CA 1
ATOM 729 C C . TYR A 1 90 ? -1.936 -5.592 2.745 1.00 96.00 90 TYR A C 1
ATOM 731 O O . TYR A 1 90 ? -1.512 -5.538 1.590 1.00 96.00 90 TYR A O 1
ATOM 739 N N . ILE A 1 91 ? -1.398 -4.858 3.728 1.00 95.81 91 ILE A N 1
ATOM 740 C CA . ILE A 1 91 ? -0.260 -3.946 3.516 1.00 95.81 91 ILE A CA 1
ATOM 741 C C . ILE A 1 91 ? 0.967 -4.719 3.024 1.00 95.81 91 ILE A C 1
ATOM 743 O O . ILE A 1 91 ? 1.573 -4.334 2.022 1.00 95.81 91 ILE A O 1
ATOM 747 N N . ILE A 1 92 ? 1.320 -5.824 3.687 1.00 96.12 92 ILE A N 1
ATOM 748 C CA . ILE A 1 92 ? 2.476 -6.653 3.306 1.00 96.12 92 ILE A CA 1
ATOM 749 C C . ILE A 1 92 ? 2.323 -7.160 1.866 1.00 96.12 92 ILE A C 1
ATOM 751 O O . ILE A 1 92 ? 3.252 -7.049 1.060 1.00 96.12 92 ILE A O 1
ATOM 755 N N . TRP A 1 93 ? 1.141 -7.673 1.524 1.00 97.25 93 TRP A N 1
ATOM 756 C CA . TRP A 1 93 ? 0.842 -8.139 0.175 1.00 97.25 93 TRP A CA 1
ATOM 757 C C . TRP A 1 93 ? 0.928 -7.014 -0.861 1.00 97.25 93 TRP A C 1
ATOM 759 O O . TRP A 1 93 ? 1.545 -7.207 -1.908 1.00 97.25 93 TRP A O 1
ATOM 769 N N . MET A 1 94 ? 0.396 -5.826 -0.563 1.00 95.50 94 MET A N 1
ATOM 770 C CA . MET A 1 94 ? 0.463 -4.673 -1.464 1.00 95.50 94 MET A CA 1
ATOM 771 C C . MET A 1 94 ? 1.917 -4.297 -1.789 1.00 95.50 94 MET A C 1
ATOM 773 O O . MET A 1 94 ? 2.241 -4.047 -2.951 1.00 95.50 94 MET A O 1
ATOM 777 N N . PHE A 1 95 ? 2.822 -4.329 -0.805 1.00 94.88 95 PHE A N 1
ATOM 778 C CA . PHE A 1 95 ? 4.253 -4.099 -1.038 1.00 94.88 95 PHE A CA 1
ATOM 779 C C . PHE A 1 95 ? 4.898 -5.181 -1.900 1.00 94.88 95 PHE A C 1
ATOM 781 O O . PHE A 1 95 ? 5.632 -4.861 -2.837 1.00 94.88 95 PHE A O 1
ATOM 788 N N . ALA A 1 96 ? 4.607 -6.452 -1.619 1.00 96.44 96 ALA A N 1
ATOM 789 C CA . ALA A 1 96 ? 5.098 -7.562 -2.430 1.00 96.44 96 ALA A CA 1
ATOM 790 C C . ALA A 1 96 ? 4.603 -7.455 -3.884 1.00 96.44 96 ALA A C 1
ATOM 792 O O . ALA A 1 96 ? 5.372 -7.674 -4.827 1.00 96.44 96 ALA A O 1
ATOM 793 N N . TYR A 1 97 ? 3.345 -7.048 -4.070 1.00 97.00 97 TYR A N 1
ATOM 794 C CA . TYR A 1 97 ? 2.745 -6.827 -5.378 1.00 97.00 97 TYR A CA 1
ATOM 795 C C . TYR A 1 97 ? 3.413 -5.668 -6.132 1.00 97.00 97 TYR A C 1
ATOM 797 O O . TYR A 1 97 ? 3.850 -5.853 -7.270 1.00 97.00 97 TYR A O 1
ATOM 805 N N . ILE A 1 98 ? 3.572 -4.502 -5.491 1.00 94.75 98 ILE A N 1
ATOM 806 C CA . ILE A 1 98 ? 4.250 -3.328 -6.074 1.00 94.75 98 ILE A CA 1
ATOM 807 C C . ILE A 1 98 ? 5.704 -3.658 -6.439 1.00 94.75 98 ILE A C 1
ATOM 809 O O . ILE A 1 98 ? 6.182 -3.306 -7.519 1.00 94.75 98 ILE A O 1
ATOM 813 N N . PHE A 1 99 ? 6.419 -4.369 -5.568 1.00 95.31 99 PHE A N 1
ATOM 814 C CA . PHE A 1 99 ? 7.786 -4.789 -5.856 1.00 95.31 99 PHE A CA 1
ATOM 815 C C . PHE A 1 99 ? 7.840 -5.693 -7.093 1.00 95.31 99 PHE A C 1
ATOM 817 O O . PHE A 1 99 ? 8.622 -5.445 -8.013 1.00 95.31 99 PHE A O 1
ATOM 824 N N . GLY A 1 100 ? 6.980 -6.713 -7.156 1.00 95.38 100 GLY A N 1
ATOM 825 C CA . GLY A 1 100 ? 6.945 -7.647 -8.277 1.00 95.38 100 GLY A CA 1
ATOM 826 C C . GLY A 1 100 ? 6.545 -6.993 -9.603 1.00 95.38 100 GLY A C 1
ATOM 827 O O . GLY A 1 100 ? 7.200 -7.245 -10.621 1.00 95.38 100 GLY A O 1
ATOM 828 N N . ILE A 1 101 ? 5.536 -6.110 -9.597 1.00 93.06 101 ILE A N 1
ATOM 829 C CA . ILE A 1 101 ? 5.045 -5.456 -10.820 1.00 93.06 101 ILE A CA 1
ATOM 830 C C . ILE A 1 101 ? 6.089 -4.521 -11.437 1.00 93.06 101 ILE A C 1
ATOM 832 O O . ILE A 1 101 ? 6.181 -4.438 -12.659 1.00 93.06 101 ILE A O 1
ATOM 836 N N . ILE A 1 102 ? 6.929 -3.881 -10.617 1.00 90.81 102 ILE A N 1
ATOM 837 C CA . ILE A 1 102 ? 8.044 -3.044 -11.081 1.00 90.81 102 ILE A CA 1
ATOM 838 C C . ILE A 1 102 ? 9.234 -3.914 -11.507 1.00 90.81 102 ILE A C 1
ATOM 840 O O . ILE A 1 102 ? 9.875 -3.656 -12.529 1.00 90.81 102 ILE A O 1
ATOM 844 N N . HIS A 1 103 ? 9.542 -4.964 -10.745 1.00 92.88 103 HIS A N 1
ATOM 845 C CA . HIS A 1 103 ? 10.748 -5.763 -10.945 1.00 92.88 103 HIS A CA 1
ATOM 846 C C . HIS A 1 103 ? 10.737 -6.572 -12.251 1.00 92.88 103 HIS A C 1
ATOM 848 O O . HIS A 1 103 ? 11.732 -6.580 -12.978 1.00 92.88 103 HIS A O 1
ATOM 854 N N . ILE A 1 104 ? 9.631 -7.247 -12.578 1.00 93.75 104 ILE A N 1
ATOM 855 C CA . ILE A 1 104 ? 9.524 -8.118 -13.765 1.00 93.75 104 ILE A CA 1
ATOM 856 C C . ILE A 1 104 ? 9.806 -7.375 -15.093 1.00 93.75 104 ILE A C 1
ATOM 858 O O . ILE A 1 104 ? 10.660 -7.841 -15.863 1.00 93.75 104 ILE A O 1
ATOM 862 N N . PRO A 1 105 ? 9.143 -6.241 -15.404 1.00 91.75 105 PRO A N 1
ATOM 863 C CA . PRO A 1 105 ? 9.395 -5.507 -16.639 1.00 91.75 105 PRO A CA 1
ATOM 864 C C . PRO A 1 105 ? 10.782 -4.861 -16.632 1.00 91.75 105 PRO A C 1
ATOM 866 O O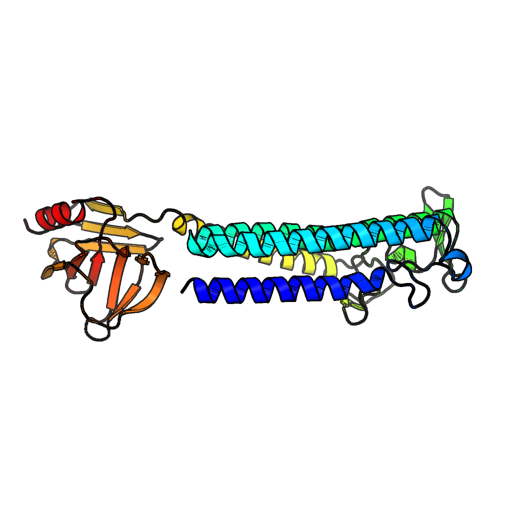 . PRO A 1 105 ? 11.469 -4.942 -17.645 1.00 91.75 105 PRO A O 1
ATOM 869 N N . ASN A 1 106 ? 11.253 -4.323 -15.498 1.00 91.69 106 ASN A N 1
ATOM 870 C CA . ASN A 1 106 ? 12.595 -3.732 -15.405 1.00 91.69 106 ASN A CA 1
ATOM 871 C C . ASN A 1 106 ? 13.708 -4.767 -15.605 1.00 91.69 106 ASN A C 1
ATOM 873 O O . ASN A 1 106 ? 14.721 -4.480 -16.240 1.00 91.69 106 ASN A O 1
ATOM 877 N N . SER A 1 107 ? 13.519 -5.993 -15.113 1.00 93.81 107 SER A N 1
ATOM 878 C CA . SER A 1 107 ? 14.435 -7.105 -15.381 1.00 93.81 107 SER A CA 1
ATOM 879 C C . SER A 1 107 ? 14.499 -7.423 -16.879 1.00 93.81 107 SER A C 1
ATOM 881 O O . SER A 1 107 ? 15.586 -7.580 -17.434 1.00 93.81 107 SER A O 1
ATOM 883 N N . SER A 1 108 ? 13.346 -7.460 -17.552 1.00 95.12 108 SER A N 1
ATOM 884 C CA . SER A 1 108 ? 13.262 -7.725 -18.996 1.00 95.12 108 SER A CA 1
ATOM 885 C C . SER A 1 108 ? 13.861 -6.578 -19.821 1.00 95.12 108 SER A C 1
ATOM 887 O O . SER A 1 108 ? 14.624 -6.827 -20.750 1.00 95.12 108 SER A O 1
ATOM 889 N N . HIS A 1 109 ? 13.593 -5.329 -19.431 1.00 94.69 109 HIS A N 1
ATOM 890 C CA . HIS A 1 109 ? 14.180 -4.122 -20.013 1.00 94.69 109 HIS A CA 1
ATOM 891 C C . HIS A 1 109 ? 15.711 -4.156 -19.971 1.00 94.69 109 HIS A C 1
ATOM 893 O O . HIS A 1 109 ? 16.355 -3.965 -20.996 1.00 94.69 109 HIS A O 1
ATOM 899 N N . ARG A 1 110 ? 16.309 -4.471 -18.813 1.00 95.12 110 ARG A N 1
ATOM 900 C CA . ARG A 1 110 ? 17.775 -4.542 -18.670 1.00 95.12 110 ARG A CA 1
ATOM 901 C C . ARG A 1 110 ? 18.404 -5.595 -19.578 1.00 95.12 110 ARG A C 1
ATOM 903 O O . ARG A 1 110 ? 19.470 -5.351 -20.133 1.00 95.12 110 ARG A O 1
ATOM 910 N N . LYS A 1 111 ? 17.744 -6.745 -19.754 1.00 96.56 111 LYS A N 1
ATOM 911 C CA . LYS A 1 111 ? 18.192 -7.782 -20.697 1.00 96.56 111 LYS A CA 1
ATOM 912 C C . LYS A 1 111 ? 18.130 -7.294 -22.141 1.00 96.56 111 LYS A C 1
ATOM 914 O O . LYS A 1 111 ? 19.088 -7.480 -22.878 1.00 96.56 111 LYS A O 1
ATOM 919 N N . MET A 1 112 ? 17.032 -6.638 -22.518 1.00 96.69 112 MET A N 1
ATOM 920 C CA . MET A 1 112 ? 16.868 -6.066 -23.855 1.00 96.69 112 MET A CA 1
ATOM 921 C C . MET A 1 112 ? 17.904 -4.965 -24.133 1.00 96.69 112 MET A C 1
ATOM 923 O O . MET A 1 112 ? 18.500 -4.932 -25.204 1.00 96.69 112 MET A O 1
ATOM 927 N N . TYR A 1 113 ? 18.177 -4.105 -23.147 1.00 95.56 113 TYR A N 1
ATOM 928 C CA . TYR A 1 113 ? 19.211 -3.074 -23.240 1.00 95.56 113 TYR A CA 1
ATOM 929 C C . TYR A 1 113 ? 20.609 -3.681 -23.407 1.00 95.56 113 TYR A C 1
ATOM 931 O O . TYR A 1 113 ? 21.360 -3.264 -24.282 1.00 95.56 113 TYR A O 1
ATOM 939 N N . ALA A 1 114 ? 20.949 -4.704 -22.619 1.00 95.31 114 ALA A N 1
ATOM 940 C CA . ALA A 1 114 ? 22.228 -5.398 -22.753 1.00 95.31 114 ALA A CA 1
ATOM 941 C C . ALA A 1 114 ? 22.397 -6.028 -24.148 1.00 95.31 114 ALA A C 1
ATOM 943 O O . ALA A 1 114 ? 23.453 -5.872 -24.758 1.00 95.31 114 ALA A O 1
ATOM 944 N N . LEU A 1 115 ? 21.340 -6.659 -24.676 1.00 96.62 115 LEU A N 1
ATOM 945 C CA . LEU A 1 115 ? 21.337 -7.242 -26.019 1.00 96.62 115 LEU A CA 1
ATOM 946 C C . LEU A 1 115 ? 21.545 -6.180 -27.112 1.00 96.62 115 LEU A C 1
ATOM 948 O O . LEU A 1 115 ? 22.333 -6.390 -28.034 1.00 96.62 115 LEU A O 1
ATOM 952 N N . LYS A 1 116 ? 20.881 -5.024 -26.986 1.00 94.88 116 LYS A N 1
ATOM 953 C CA . LYS A 1 116 ? 21.056 -3.873 -27.887 1.00 94.88 116 LYS A CA 1
ATOM 954 C C . LYS A 1 116 ? 22.515 -3.415 -27.933 1.00 94.88 116 LYS A C 1
ATOM 956 O O . LYS A 1 116 ? 23.059 -3.234 -29.020 1.00 94.88 116 LYS A O 1
ATOM 961 N N . ILE A 1 117 ? 23.147 -3.245 -26.769 1.00 92.94 117 ILE A N 1
ATOM 962 C CA . ILE A 1 117 ? 24.547 -2.804 -26.676 1.00 92.94 117 ILE A CA 1
ATOM 963 C C . ILE A 1 117 ? 25.498 -3.859 -27.250 1.00 92.94 117 ILE A C 1
ATOM 965 O O . ILE A 1 117 ? 26.393 -3.509 -28.014 1.00 92.94 117 ILE A O 1
ATOM 969 N N . GLN A 1 118 ? 25.279 -5.142 -26.946 1.00 93.75 118 GLN A N 1
ATOM 970 C CA . GLN A 1 118 ? 26.091 -6.246 -27.471 1.00 93.75 118 GLN A CA 1
ATOM 971 C C . GLN A 1 118 ? 26.085 -6.299 -29.005 1.00 93.75 118 GLN A C 1
ATOM 973 O O . GLN A 1 118 ? 27.122 -6.555 -29.611 1.00 93.75 118 GLN A O 1
ATOM 978 N N . ASN A 1 119 ? 24.933 -6.039 -29.625 1.00 93.88 119 ASN A N 1
ATOM 979 C CA . ASN A 1 119 ? 24.771 -6.076 -31.078 1.00 93.88 119 ASN A CA 1
ATOM 980 C C . ASN A 1 119 ? 25.023 -4.723 -31.769 1.00 93.88 119 ASN A C 1
ATOM 982 O O . ASN A 1 119 ? 24.898 -4.627 -32.988 1.00 93.88 119 ASN A O 1
ATOM 986 N N . GLY A 1 120 ? 25.364 -3.668 -31.019 1.00 91.44 120 GLY A N 1
ATOM 987 C CA . GLY A 1 120 ? 25.621 -2.340 -31.582 1.00 91.44 120 GLY A CA 1
ATOM 988 C C . GLY A 1 120 ? 24.395 -1.700 -32.244 1.00 91.44 120 GLY A C 1
ATOM 989 O O . GLY A 1 120 ? 24.539 -0.929 -33.192 1.00 91.44 120 GLY A O 1
ATOM 990 N N . TRP A 1 121 ? 23.187 -2.014 -31.769 1.00 92.75 121 TRP A N 1
ATOM 991 C CA . TRP A 1 121 ? 21.928 -1.485 -32.304 1.00 92.75 121 TRP A CA 1
ATOM 992 C C . TRP A 1 121 ? 21.687 -0.038 -31.860 1.00 92.75 121 TRP A C 1
ATOM 994 O O . TRP A 1 121 ? 20.822 0.246 -31.029 1.00 92.75 121 TRP A O 1
ATOM 1004 N N . ILE A 1 122 ? 22.481 0.879 -32.407 1.00 88.56 122 ILE A N 1
ATOM 1005 C CA . ILE A 1 122 ? 22.442 2.307 -32.094 1.00 88.56 122 ILE A CA 1
ATOM 1006 C C . ILE A 1 122 ? 21.582 3.047 -33.116 1.00 88.56 122 ILE A C 1
ATO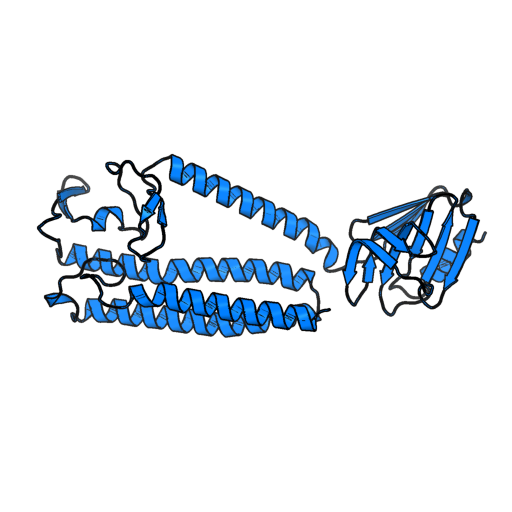M 1008 O O . ILE A 1 122 ? 21.722 2.856 -34.325 1.00 88.56 122 ILE A O 1
ATOM 1012 N N . ILE A 1 123 ? 20.710 3.937 -32.641 1.00 83.62 123 ILE A N 1
ATOM 1013 C CA . ILE A 1 123 ? 20.026 4.889 -33.519 1.00 83.62 123 ILE A CA 1
ATOM 1014 C C . ILE A 1 123 ? 21.035 5.953 -33.963 1.00 83.62 123 ILE A C 1
ATOM 1016 O O . ILE A 1 123 ? 21.410 6.827 -33.185 1.00 83.62 123 ILE A O 1
ATOM 1020 N N . GLU A 1 124 ? 21.442 5.910 -35.233 1.00 82.50 124 GLU A N 1
ATOM 1021 C CA . GLU A 1 124 ? 22.465 6.806 -35.800 1.00 82.50 124 GLU A CA 1
ATOM 1022 C C . GLU A 1 124 ? 22.190 8.294 -35.555 1.00 82.50 124 GLU A C 1
ATOM 1024 O O . GLU A 1 124 ? 23.090 9.045 -35.186 1.00 82.50 124 GLU A O 1
ATOM 1029 N N . ALA A 1 125 ? 20.931 8.720 -35.690 1.00 79.88 125 ALA A N 1
ATOM 1030 C CA . ALA A 1 125 ? 20.524 10.108 -35.462 1.00 79.88 125 ALA A CA 1
ATOM 1031 C C . ALA A 1 125 ? 20.734 10.585 -34.009 1.00 79.88 125 ALA A C 1
ATOM 1033 O O . ALA A 1 125 ? 20.758 11.786 -33.756 1.00 79.88 125 ALA A O 1
ATOM 1034 N N . GLN A 1 126 ? 20.874 9.656 -33.062 1.00 82.31 126 GLN A N 1
ATOM 1035 C CA . GLN A 1 126 ? 21.041 9.901 -31.627 1.00 82.31 126 GLN A CA 1
ATOM 1036 C C . GLN A 1 126 ? 22.428 9.470 -31.118 1.00 82.31 126 GLN A C 1
ATOM 1038 O O . GLN A 1 126 ? 22.677 9.489 -29.909 1.00 82.31 126 GLN A O 1
ATOM 1043 N N . ARG A 1 127 ? 23.331 9.062 -32.022 1.00 83.44 127 ARG A N 1
ATOM 1044 C CA . ARG A 1 127 ? 24.644 8.508 -31.682 1.00 83.44 127 ARG A CA 1
ATOM 1045 C C . ARG A 1 127 ? 25.465 9.503 -30.857 1.00 83.44 127 ARG A C 1
ATOM 1047 O O . ARG A 1 127 ? 25.680 10.649 -31.251 1.00 83.44 127 ARG A O 1
ATOM 1054 N N . LYS A 1 128 ? 26.009 9.023 -29.742 1.00 82.94 128 LYS A N 1
ATOM 1055 C CA . LYS A 1 128 ? 26.952 9.739 -28.873 1.00 82.94 128 LYS A CA 1
ATOM 1056 C C . LYS A 1 128 ? 27.952 8.770 -28.249 1.00 82.94 128 LYS A C 1
ATOM 1058 O O . LYS A 1 128 ? 27.672 7.585 -28.119 1.00 82.94 128 LYS A O 1
ATOM 1063 N N . LYS A 1 129 ? 29.119 9.280 -27.849 1.00 81.31 129 LYS A N 1
ATOM 1064 C CA . LYS A 1 129 ? 30.194 8.478 -27.244 1.00 81.31 129 LYS A CA 1
ATOM 1065 C C . LYS A 1 129 ? 30.199 8.610 -25.729 1.00 81.31 129 LYS A C 1
ATOM 1067 O O . LYS A 1 129 ? 30.248 9.725 -25.209 1.00 81.31 129 LYS A O 1
ATOM 1072 N N . VAL A 1 130 ? 30.217 7.477 -25.036 1.00 79.06 130 VAL A N 1
ATOM 1073 C CA . VAL A 1 130 ? 30.448 7.383 -23.588 1.00 79.06 130 VAL A CA 1
ATOM 1074 C C . VAL A 1 130 ? 31.719 6.575 -23.355 1.00 79.06 130 VAL A C 1
ATOM 1076 O O . VAL A 1 130 ? 31.975 5.607 -24.061 1.00 79.06 130 VAL A O 1
ATOM 1079 N N . TYR A 1 131 ? 32.536 6.980 -22.385 1.00 78.88 131 TYR A N 1
ATOM 1080 C CA . TYR A 1 131 ? 33.780 6.287 -22.055 1.00 78.88 131 TYR A CA 1
ATOM 1081 C C . TYR A 1 131 ? 33.571 5.415 -20.819 1.00 78.88 131 TYR A C 1
ATOM 1083 O O . TYR A 1 131 ? 33.215 5.932 -19.760 1.00 78.88 131 TYR A O 1
ATOM 1091 N N . ILE A 1 132 ? 33.814 4.111 -20.951 1.00 74.94 132 ILE A N 1
ATOM 1092 C CA . ILE A 1 132 ? 33.900 3.171 -19.826 1.00 74.94 132 ILE A CA 1
ATOM 1093 C C . ILE A 1 132 ? 35.358 2.743 -19.723 1.00 74.94 132 ILE A C 1
ATOM 1095 O O . ILE A 1 132 ? 35.909 2.244 -20.701 1.00 74.94 132 ILE A O 1
ATOM 1099 N N . ASP A 1 133 ? 35.990 2.993 -18.573 1.00 72.19 133 ASP A N 1
ATOM 1100 C CA . ASP A 1 133 ? 37.381 2.611 -18.295 1.00 72.19 133 ASP A CA 1
ATOM 1101 C C . ASP A 1 133 ? 38.325 2.921 -19.472 1.00 72.19 133 ASP A C 1
ATOM 1103 O O . ASP A 1 133 ? 39.064 2.068 -19.953 1.00 72.19 133 ASP A O 1
ATOM 1107 N N . THR A 1 134 ? 38.256 4.160 -19.979 1.00 75.50 134 THR A N 1
ATOM 1108 C CA . THR A 1 134 ? 39.002 4.719 -21.133 1.00 75.50 134 THR A CA 1
ATOM 1109 C C . THR A 1 134 ? 38.648 4.217 -22.540 1.00 75.50 134 THR A C 1
ATOM 1111 O O . THR A 1 134 ? 39.136 4.790 -23.514 1.00 75.50 134 THR A O 1
ATOM 1114 N N . SER A 1 135 ? 37.731 3.261 -22.691 1.00 74.06 135 SER A N 1
ATOM 1115 C CA . SER A 1 135 ? 37.262 2.796 -24.006 1.00 74.06 135 SER A CA 1
ATOM 1116 C C . SER A 1 135 ? 35.975 3.518 -24.436 1.00 74.06 135 SER A C 1
ATOM 1118 O O . SER A 1 135 ? 35.011 3.531 -23.664 1.00 74.06 135 SER A O 1
ATOM 1120 N N . PRO A 1 136 ? 35.918 4.132 -25.637 1.00 82.19 136 PRO A N 1
ATOM 1121 C CA . PRO A 1 136 ? 34.695 4.748 -26.139 1.00 82.19 136 PRO A CA 1
ATOM 1122 C C . PRO A 1 136 ? 33.693 3.681 -26.595 1.00 82.19 136 PRO A C 1
ATOM 1124 O O . PRO A 1 136 ? 34.034 2.784 -27.363 1.00 82.19 136 PRO A O 1
ATOM 1127 N N . ILE A 1 137 ? 32.445 3.829 -26.166 1.00 81.38 137 ILE A N 1
ATOM 1128 C CA . ILE A 1 137 ? 31.292 3.041 -26.602 1.00 81.38 137 ILE A CA 1
ATOM 1129 C C . ILE A 1 137 ? 30.289 4.005 -27.233 1.00 81.38 137 ILE A C 1
ATOM 1131 O O . ILE A 1 137 ? 29.964 5.044 -26.649 1.00 81.38 137 ILE A O 1
ATOM 1135 N N . ASP A 1 138 ? 29.816 3.673 -28.432 1.00 83.19 138 ASP A N 1
ATOM 1136 C CA . ASP A 1 138 ? 28.731 4.405 -29.079 1.00 83.19 138 ASP A CA 1
ATOM 1137 C C . ASP A 1 138 ? 27.390 3.981 -28.466 1.00 83.19 138 ASP A C 1
ATOM 1139 O O . ASP A 1 138 ? 27.077 2.795 -28.385 1.00 83.19 138 ASP A O 1
ATOM 1143 N N . VAL A 1 139 ? 26.602 4.961 -28.029 1.00 86.25 139 VAL A N 1
ATOM 1144 C CA . VAL A 1 139 ? 25.274 4.784 -27.428 1.00 86.25 139 VAL A CA 1
ATOM 1145 C C . VAL A 1 139 ? 24.275 5.762 -28.053 1.00 86.25 139 VAL A C 1
ATOM 1147 O O . VAL A 1 139 ? 24.674 6.730 -28.700 1.00 86.25 139 VAL A O 1
ATOM 1150 N N . ASP A 1 140 ? 22.979 5.536 -27.845 1.00 89.75 140 ASP A N 1
ATOM 1151 C CA . ASP A 1 140 ? 21.909 6.486 -28.174 1.00 89.75 140 ASP A CA 1
ATOM 1152 C C . ASP A 1 140 ? 21.180 6.969 -26.906 1.00 89.75 140 ASP A C 1
ATOM 1154 O O . ASP A 1 140 ? 21.701 6.875 -25.787 1.00 89.75 140 ASP A O 1
ATOM 1158 N N . ASP A 1 141 ? 19.992 7.557 -27.052 1.00 89.69 141 ASP A N 1
ATOM 1159 C CA . ASP A 1 141 ? 19.220 8.086 -25.926 1.00 89.69 141 ASP A CA 1
ATOM 1160 C C . ASP A 1 141 ? 18.751 7.021 -24.925 1.00 89.69 141 ASP A C 1
ATOM 1162 O O . ASP A 1 141 ? 18.424 7.374 -23.786 1.00 89.69 141 ASP A O 1
ATOM 1166 N N . ASP A 1 142 ? 18.809 5.728 -25.269 1.00 92.38 142 ASP A N 1
ATOM 1167 C CA . ASP A 1 142 ? 18.530 4.645 -24.320 1.00 92.38 142 ASP A CA 1
ATOM 1168 C C . ASP A 1 142 ? 19.524 4.599 -23.151 1.00 92.38 142 ASP A C 1
ATOM 1170 O O . ASP A 1 142 ? 19.164 4.110 -22.078 1.00 92.38 142 ASP A O 1
ATOM 1174 N N . GLU A 1 143 ? 20.723 5.177 -23.289 1.00 92.94 143 GLU A N 1
ATOM 1175 C CA . GLU A 1 143 ? 21.704 5.268 -22.196 1.00 92.94 143 GLU A CA 1
ATOM 1176 C C . GLU A 1 143 ? 21.141 5.996 -20.968 1.00 92.94 143 GLU A C 1
ATOM 1178 O O . GLU A 1 143 ? 21.413 5.608 -19.828 1.00 92.94 143 GLU A O 1
ATOM 1183 N N . TYR A 1 144 ? 20.284 7.003 -21.173 1.00 93.06 144 TYR A N 1
ATOM 1184 C CA . TYR A 1 144 ? 19.640 7.723 -20.070 1.00 93.06 144 TYR A CA 1
ATOM 1185 C C . TYR A 1 144 ? 18.560 6.904 -19.363 1.00 93.06 144 TYR A C 1
ATOM 1187 O O . TYR A 1 144 ? 18.041 7.347 -18.345 1.00 93.06 144 TYR A O 1
ATOM 1195 N N . TRP A 1 145 ? 18.228 5.718 -19.866 1.00 93.19 145 TRP A N 1
ATOM 1196 C CA . TRP A 1 145 ? 17.163 4.860 -19.356 1.00 93.19 145 TRP A CA 1
ATOM 1197 C C . TRP A 1 145 ? 17.630 3.447 -19.014 1.00 93.19 145 TRP A C 1
ATOM 1199 O O . TRP A 1 145 ? 16.811 2.642 -18.588 1.00 93.19 145 TRP A O 1
ATOM 1209 N N . LYS A 1 146 ? 18.930 3.144 -19.122 1.00 91.25 146 LYS A N 1
ATOM 1210 C CA . LYS A 1 146 ? 19.529 1.802 -18.958 1.00 91.25 146 LYS A CA 1
ATOM 1211 C C . LYS A 1 146 ? 19.108 1.007 -17.713 1.00 91.25 146 LYS A C 1
ATOM 1213 O O . LYS A 1 146 ? 19.246 -0.214 -17.663 1.00 91.25 146 LYS A O 1
ATOM 1218 N N . THR A 1 147 ? 18.637 1.685 -16.665 1.00 89.56 147 THR A N 1
ATOM 1219 C CA . THR A 1 147 ? 18.202 1.054 -15.409 1.00 89.56 147 THR A CA 1
ATOM 1220 C C . THR A 1 147 ? 16.697 0.782 -15.333 1.00 89.56 147 THR A C 1
ATOM 1222 O O . THR A 1 147 ? 16.277 0.092 -14.397 1.00 89.56 147 THR A O 1
ATOM 1225 N N . GLY A 1 148 ? 15.917 1.296 -16.291 1.00 88.00 148 GLY A N 1
ATOM 1226 C CA . GLY A 1 148 ? 14.459 1.455 -16.254 1.00 88.00 148 GLY A CA 1
ATOM 1227 C C . GLY A 1 148 ? 13.999 2.843 -15.779 1.00 88.00 148 GLY A C 1
ATOM 1228 O O . GLY A 1 148 ? 12.833 3.187 -15.934 1.00 88.00 148 GLY A O 1
ATOM 1229 N N . TYR A 1 149 ? 14.903 3.658 -15.231 1.00 91.50 149 TYR A N 1
ATOM 1230 C CA . TYR A 1 149 ? 14.622 5.020 -14.767 1.00 91.50 149 TYR A CA 1
ATOM 1231 C C . TYR A 1 149 ? 15.441 6.040 -15.554 1.00 91.50 149 TYR A C 1
ATOM 1233 O O . TYR A 1 149 ? 16.530 5.721 -16.033 1.00 91.50 149 TYR A O 1
ATOM 1241 N N . TYR A 1 150 ? 14.932 7.270 -15.645 1.00 94.12 150 TYR A N 1
ATOM 1242 C CA . TYR A 1 150 ? 15.558 8.334 -16.422 1.00 94.12 150 TYR A CA 1
ATOM 1243 C C . TYR A 1 150 ? 16.658 9.071 -15.646 1.00 94.12 150 TYR A C 1
ATOM 1245 O O . TYR A 1 150 ? 16.433 9.581 -14.546 1.00 94.12 150 TYR A O 1
ATOM 1253 N N . TYR A 1 151 ? 17.839 9.172 -16.252 1.00 95.56 151 TYR A N 1
ATOM 1254 C CA . TYR A 1 151 ? 19.011 9.877 -15.741 1.00 95.56 151 TYR A CA 1
ATOM 1255 C C . TYR A 1 151 ? 19.664 10.684 -16.860 1.00 95.56 151 TYR A C 1
ATOM 1257 O O . TYR A 1 151 ? 20.555 10.189 -17.545 1.00 95.56 151 TYR A O 1
ATOM 1265 N N . ASN A 1 152 ? 19.279 11.951 -17.013 1.00 94.62 152 ASN A N 1
ATOM 1266 C CA . ASN A 1 152 ? 19.935 12.858 -17.951 1.00 94.62 152 ASN A CA 1
ATOM 1267 C C . ASN A 1 152 ? 20.394 14.145 -17.243 1.00 94.62 152 ASN A C 1
ATOM 1269 O O . ASN A 1 152 ? 19.569 15.008 -16.927 1.00 94.62 152 ASN A O 1
ATOM 1273 N N . PRO A 1 153 ? 21.706 14.315 -16.993 1.00 93.94 153 PRO A N 1
ATOM 1274 C CA . PRO A 1 153 ? 22.233 15.526 -16.369 1.00 93.94 153 PRO A CA 1
ATOM 1275 C C . PRO A 1 153 ? 22.007 16.800 -17.194 1.00 93.94 153 PRO A C 1
ATOM 1277 O O . PRO A 1 153 ? 21.858 17.869 -16.597 1.00 93.94 153 PRO A O 1
ATOM 1280 N N . ALA A 1 154 ? 21.962 16.697 -18.527 1.00 93.38 154 ALA A N 1
ATOM 1281 C CA . ALA A 1 154 ? 21.813 17.836 -19.435 1.00 93.38 154 ALA A CA 1
ATOM 1282 C C . ALA A 1 154 ? 20.361 18.333 -19.533 1.00 93.38 154 ALA A C 1
ATOM 1284 O O . ALA A 1 154 ? 20.127 19.533 -19.680 1.00 93.38 154 ALA A O 1
ATOM 1285 N N . ASP A 1 155 ? 19.387 17.433 -19.391 1.00 93.56 155 ASP A N 1
ATOM 1286 C CA . ASP A 1 155 ? 17.969 17.788 -19.326 1.00 93.56 155 ASP A CA 1
ATOM 1287 C C . ASP A 1 155 ? 17.683 18.574 -18.042 1.00 93.56 155 ASP A C 1
ATOM 1289 O O . ASP A 1 155 ? 18.074 18.157 -16.952 1.00 93.56 155 ASP A O 1
ATOM 1293 N N . LYS A 1 156 ? 17.040 19.739 -18.146 1.00 93.38 156 LYS A N 1
ATOM 1294 C CA . LYS A 1 156 ? 16.767 20.621 -17.000 1.00 93.38 156 LYS A CA 1
ATOM 1295 C C . LYS A 1 156 ? 15.501 20.229 -16.238 1.00 93.38 156 LYS A C 1
ATOM 1297 O O . LYS A 1 156 ? 15.347 20.656 -15.094 1.00 93.38 156 LYS A O 1
ATOM 1302 N N . HIS A 1 157 ? 14.625 19.422 -16.832 1.00 94.44 157 HIS A N 1
ATOM 1303 C CA . HIS A 1 157 ? 13.356 19.050 -16.222 1.00 94.44 157 HIS A CA 1
ATOM 1304 C C . HIS A 1 157 ? 13.551 18.025 -15.098 1.00 94.44 157 HIS A C 1
ATOM 1306 O O . HIS A 1 157 ? 14.403 17.135 -15.172 1.00 94.44 157 HIS A O 1
ATOM 1312 N N . ILE A 1 158 ? 12.748 18.168 -14.040 1.00 94.25 158 ILE A N 1
ATOM 1313 C CA . ILE A 1 158 ? 12.661 17.193 -12.942 1.00 94.25 158 ILE A CA 1
ATOM 1314 C C . ILE A 1 158 ? 11.639 16.105 -13.280 1.00 94.25 158 ILE A C 1
ATOM 1316 O O . ILE A 1 158 ? 11.901 14.940 -13.002 1.00 94.25 158 ILE A O 1
ATOM 1320 N N . LEU A 1 159 ? 10.510 16.480 -13.884 1.00 94.50 159 LEU A N 1
ATOM 1321 C CA . LEU A 1 159 ? 9.474 15.575 -14.373 1.00 94.50 159 LEU A CA 1
ATOM 1322 C C . LEU A 1 159 ? 9.476 15.589 -15.897 1.00 94.50 159 LEU A C 1
ATOM 1324 O O . LEU A 1 159 ? 9.468 16.657 -16.505 1.00 94.50 159 LEU A O 1
ATOM 1328 N N . ILE A 1 160 ? 9.474 14.404 -16.487 1.00 92.75 160 ILE A N 1
ATOM 1329 C CA . ILE A 1 160 ? 9.449 14.192 -17.935 1.00 92.75 160 ILE A CA 1
ATOM 1330 C C . ILE A 1 160 ? 8.436 13.105 -18.273 1.00 92.75 160 ILE A C 1
ATOM 1332 O O . ILE A 1 160 ? 8.085 12.296 -17.411 1.00 92.75 160 ILE A O 1
ATOM 1336 N N . GLU A 1 161 ? 7.969 13.077 -19.515 1.00 89.44 161 GLU A N 1
ATOM 1337 C CA . GLU A 1 161 ? 7.066 12.026 -19.972 1.00 89.44 161 GLU A CA 1
ATOM 1338 C C . GLU A 1 161 ? 7.725 10.646 -19.843 1.00 89.44 161 GLU A C 1
ATOM 1340 O O . GLU A 1 161 ? 8.863 10.416 -20.258 1.00 89.44 161 GLU A O 1
ATOM 1345 N N . ASN A 1 162 ? 7.010 9.710 -19.232 1.00 85.88 162 ASN A N 1
ATOM 1346 C CA . ASN A 1 162 ? 7.492 8.362 -19.039 1.00 85.88 162 ASN A CA 1
ATOM 1347 C C . ASN A 1 162 ? 7.407 7.588 -20.355 1.00 85.88 162 ASN A C 1
ATOM 1349 O O . ASN A 1 162 ? 6.331 7.168 -20.775 1.00 85.88 162 ASN A O 1
ATOM 1353 N N . ARG A 1 163 ? 8.560 7.302 -20.964 1.00 82.06 163 ARG A N 1
ATOM 1354 C CA . ARG A 1 163 ? 8.602 6.498 -22.191 1.00 82.06 163 ARG A CA 1
ATOM 1355 C C . ARG A 1 163 ? 8.142 5.049 -22.002 1.00 82.06 163 ARG A C 1
ATOM 1357 O O . ARG A 1 163 ? 7.868 4.384 -22.990 1.00 82.06 163 ARG A O 1
ATOM 1364 N N . MET A 1 164 ? 8.089 4.545 -20.761 1.00 71.12 164 MET A N 1
ATOM 1365 C CA . MET A 1 164 ? 7.569 3.205 -20.470 1.00 71.12 164 MET A CA 1
ATOM 1366 C C . MET A 1 164 ? 6.043 3.132 -20.472 1.00 71.12 164 MET A C 1
ATOM 1368 O O . MET A 1 164 ? 5.489 2.044 -20.627 1.00 71.12 164 MET A O 1
ATOM 1372 N N . GLN A 1 165 ? 5.378 4.265 -20.243 1.00 69.12 165 GLN A N 1
ATOM 1373 C CA . GLN A 1 165 ? 3.932 4.379 -20.093 1.00 69.12 165 GLN A CA 1
ATOM 1374 C C . GLN A 1 165 ? 3.503 5.751 -20.628 1.00 69.12 165 GLN A C 1
ATOM 1376 O O . GLN A 1 165 ? 3.496 6.731 -19.882 1.00 69.12 165 GLN A O 1
ATOM 1381 N N . SER A 1 166 ? 3.162 5.816 -21.920 1.00 63.66 166 SER A N 1
ATOM 1382 C CA . SER A 1 166 ? 2.694 7.046 -22.573 1.00 63.66 166 SER A CA 1
ATOM 1383 C C . SER A 1 166 ? 1.524 7.657 -21.795 1.00 63.66 166 SER A C 1
ATOM 1385 O O . SER A 1 166 ? 0.545 6.960 -21.517 1.00 63.66 166 SER A O 1
ATOM 1387 N N . GLY A 1 167 ? 1.627 8.938 -21.434 1.00 69.56 167 GLY A N 1
ATOM 1388 C CA . GLY A 1 167 ? 0.647 9.637 -20.589 1.00 69.56 167 GLY A CA 1
ATOM 1389 C C . GLY A 1 167 ? 0.973 9.683 -19.088 1.00 69.56 167 GLY A C 1
ATOM 1390 O O . GLY A 1 167 ? 0.279 10.381 -18.353 1.00 69.56 167 GLY A O 1
ATOM 1391 N N . ASN A 1 168 ? 2.034 9.008 -18.628 1.00 83.44 168 ASN A N 1
ATOM 1392 C CA . ASN A 1 168 ? 2.566 9.156 -17.268 1.00 83.44 168 ASN A CA 1
ATOM 1393 C C . ASN A 1 168 ? 3.825 10.030 -17.244 1.00 83.44 168 ASN A C 1
ATOM 1395 O O . ASN A 1 168 ? 4.476 10.238 -18.263 1.00 83.44 168 ASN A O 1
ATOM 1399 N N . TYR A 1 169 ? 4.205 10.500 -16.055 1.00 90.50 169 TYR A N 1
ATOM 1400 C CA . TYR A 1 169 ? 5.467 11.202 -15.823 1.00 90.50 169 TYR A CA 1
ATOM 1401 C C . TYR A 1 169 ? 6.432 10.337 -15.012 1.00 90.50 169 TYR A C 1
ATOM 1403 O O . TYR A 1 169 ? 6.022 9.510 -14.198 1.00 90.50 169 TYR A O 1
ATOM 1411 N N . THR A 1 170 ? 7.728 10.543 -15.218 1.00 92.38 170 THR A N 1
ATOM 1412 C CA . THR A 1 170 ? 8.793 9.989 -14.379 1.00 92.38 170 THR A CA 1
ATOM 1413 C C . THR A 1 170 ? 9.738 11.093 -13.930 1.00 92.38 170 THR A C 1
ATOM 1415 O O . THR A 1 170 ? 9.827 12.158 -14.545 1.00 92.38 170 THR A O 1
ATOM 1418 N N . PHE A 1 171 ? 10.477 10.824 -12.859 1.00 95.75 171 PHE A N 1
ATOM 1419 C CA . PHE A 1 171 ? 11.540 11.702 -12.410 1.00 95.75 171 PHE A CA 1
ATOM 1420 C C . PHE A 1 171 ? 12.819 11.530 -13.230 1.00 95.75 171 PHE A C 1
ATOM 1422 O O . PHE A 1 171 ? 13.218 10.413 -13.563 1.00 95.75 171 PHE A O 1
ATOM 1429 N N . ASN A 1 172 ? 13.503 12.646 -13.472 1.00 96.69 172 ASN A N 1
ATOM 1430 C CA . ASN A 1 172 ? 14.905 12.671 -13.855 1.00 96.69 172 ASN A CA 1
ATOM 1431 C C . ASN A 1 172 ? 15.783 12.551 -12.600 1.00 96.69 172 ASN A C 1
ATOM 1433 O O . ASN A 1 172 ? 16.077 13.540 -11.920 1.00 96.69 172 ASN A O 1
ATOM 1437 N N . TYR A 1 173 ? 16.243 11.338 -12.306 1.00 96.69 173 TYR A N 1
ATOM 1438 C CA . TYR A 1 173 ? 17.066 11.043 -11.132 1.00 96.69 173 TYR A CA 1
ATOM 1439 C C . TYR A 1 173 ? 18.525 11.512 -11.260 1.00 96.69 173 TYR A C 1
ATOM 1441 O O . TYR A 1 173 ? 19.304 11.361 -10.317 1.00 96.69 173 TYR A O 1
ATOM 1449 N N . ALA A 1 174 ? 18.902 12.166 -12.365 1.00 96.38 174 ALA A N 1
ATOM 1450 C CA . ALA A 1 174 ? 20.125 12.971 -12.402 1.00 96.38 174 ALA A CA 1
ATOM 1451 C C . ALA A 1 174 ? 19.994 14.273 -11.583 1.00 96.38 174 ALA A C 1
ATOM 1453 O O . ALA A 1 174 ? 20.993 14.948 -11.326 1.00 96.38 174 ALA A O 1
ATOM 1454 N N . LYS A 1 175 ? 18.776 14.654 -11.164 1.00 96.31 175 LYS A N 1
ATOM 1455 C CA . LYS A 1 175 ? 18.522 15.849 -10.350 1.00 96.31 175 LYS A CA 1
ATOM 1456 C C . LYS A 1 175 ? 18.360 15.492 -8.880 1.00 96.31 175 LYS A C 1
ATOM 1458 O O . LYS A 1 175 ? 17.566 14.632 -8.513 1.00 96.31 175 LYS A O 1
ATOM 1463 N N . LYS A 1 176 ? 19.042 16.246 -8.012 1.00 95.50 176 LYS A N 1
ATOM 1464 C CA . LYS A 1 176 ? 18.918 16.104 -6.550 1.00 95.50 176 LYS A CA 1
ATOM 1465 C C . LYS A 1 176 ? 17.470 16.267 -6.070 1.00 95.50 176 LYS A C 1
ATOM 1467 O O . LYS A 1 176 ? 17.047 15.540 -5.181 1.00 95.50 176 LYS A O 1
ATOM 1472 N N . GLY A 1 177 ? 16.700 17.163 -6.696 1.00 95.12 177 GLY A N 1
ATOM 1473 C CA . GLY A 1 177 ? 15.288 17.384 -6.364 1.00 95.12 177 GLY A CA 1
ATOM 1474 C C . GLY A 1 177 ? 14.415 16.131 -6.497 1.00 95.12 177 GLY A C 1
ATOM 1475 O O . GLY A 1 177 ? 13.574 15.897 -5.637 1.00 95.12 177 GLY A O 1
ATOM 1476 N N . ALA A 1 178 ? 14.661 15.282 -7.503 1.00 96.31 178 ALA A N 1
ATOM 1477 C CA . ALA A 1 178 ? 13.945 14.014 -7.673 1.00 96.31 178 ALA A CA 1
ATOM 1478 C C . ALA A 1 178 ? 14.190 13.043 -6.507 1.00 96.31 178 ALA A C 1
ATOM 1480 O O . ALA A 1 178 ? 13.255 12.420 -6.001 1.00 96.31 178 ALA A O 1
ATOM 1481 N N . TRP A 1 179 ? 15.443 12.945 -6.051 1.00 95.75 179 TRP A N 1
ATOM 1482 C CA . TRP A 1 179 ? 15.820 12.118 -4.903 1.00 95.75 179 TRP A CA 1
ATOM 1483 C C . TRP A 1 179 ? 15.235 12.639 -3.595 1.00 95.75 179 TRP A C 1
ATOM 1485 O O . TRP A 1 179 ? 14.730 11.845 -2.809 1.00 95.75 179 TRP A O 1
ATOM 1495 N N . ILE A 1 180 ? 15.260 13.959 -3.381 1.00 96.88 180 ILE A N 1
ATOM 1496 C CA . ILE A 1 180 ? 14.659 14.584 -2.196 1.00 96.88 180 ILE A CA 1
ATOM 1497 C C . ILE A 1 180 ? 13.155 14.303 -2.164 1.00 96.88 180 ILE A C 1
ATOM 1499 O O . ILE A 1 180 ? 12.655 13.820 -1.153 1.00 96.88 180 ILE A O 1
ATOM 1503 N N . PHE A 1 181 ? 12.449 14.540 -3.274 1.00 96.25 181 PHE A N 1
ATOM 1504 C CA . PHE A 1 181 ? 11.013 14.280 -3.359 1.00 96.25 181 PHE A CA 1
ATOM 1505 C C . PHE A 1 181 ? 10.694 12.804 -3.095 1.00 96.25 181 PHE A C 1
ATOM 1507 O O . PHE A 1 181 ? 9.913 12.498 -2.200 1.00 96.25 181 PHE A O 1
ATOM 1514 N N . THR A 1 182 ? 11.367 11.889 -3.804 1.00 95.69 182 THR A N 1
ATOM 1515 C CA . THR A 1 182 ? 11.180 10.439 -3.621 1.00 95.69 182 THR A CA 1
ATOM 1516 C C . THR A 1 182 ? 11.458 10.023 -2.174 1.00 95.69 182 THR A C 1
ATOM 1518 O O . THR A 1 182 ? 10.675 9.284 -1.587 1.00 95.69 182 THR A O 1
ATOM 1521 N N . GLY A 1 183 ? 12.544 10.523 -1.576 1.00 97.50 183 GLY A N 1
ATOM 1522 C CA . GLY A 1 183 ? 12.923 10.222 -0.196 1.00 97.50 183 GLY A CA 1
ATOM 1523 C C . GLY A 1 183 ? 11.889 10.698 0.825 1.00 97.50 183 GLY A C 1
ATOM 1524 O O . GLY A 1 183 ? 11.517 9.927 1.706 1.00 97.50 183 GLY A O 1
ATOM 1525 N N . ILE A 1 184 ? 11.377 11.925 0.677 1.00 97.94 184 ILE A N 1
ATOM 1526 C CA . ILE A 1 184 ? 10.314 12.467 1.539 1.00 97.94 184 ILE A CA 1
ATOM 1527 C C . ILE A 1 184 ? 9.038 11.634 1.399 1.00 97.94 184 ILE A C 1
ATOM 1529 O O . ILE A 1 184 ? 8.462 11.231 2.408 1.00 97.94 184 ILE A O 1
ATOM 1533 N N . THR A 1 185 ? 8.614 11.322 0.171 1.00 96.69 185 THR A N 1
ATOM 1534 C CA . THR A 1 185 ? 7.431 10.485 -0.066 1.00 96.69 185 THR A CA 1
ATOM 1535 C C . THR A 1 185 ? 7.586 9.104 0.574 1.00 96.69 185 THR A C 1
ATOM 1537 O O . THR A 1 185 ? 6.681 8.660 1.279 1.00 96.69 185 THR A O 1
ATOM 1540 N N . CYS A 1 186 ? 8.739 8.448 0.409 1.00 95.81 186 CYS A N 1
ATOM 1541 C CA . CYS A 1 186 ? 9.022 7.164 1.052 1.00 95.81 186 CYS A CA 1
ATOM 1542 C C . CYS A 1 186 ? 8.997 7.259 2.585 1.00 95.81 186 CYS A C 1
ATOM 1544 O O . CYS A 1 186 ? 8.444 6.374 3.235 1.00 95.81 186 CYS A O 1
ATOM 1546 N N . ALA A 1 187 ? 9.556 8.326 3.166 1.00 97.81 187 ALA A N 1
ATOM 1547 C CA . ALA A 1 187 ? 9.563 8.533 4.614 1.00 97.81 187 ALA A CA 1
ATOM 1548 C C . ALA A 1 187 ? 8.147 8.736 5.178 1.00 97.81 187 ALA A C 1
ATOM 1550 O O . ALA A 1 187 ? 7.810 8.147 6.203 1.00 97.81 187 ALA A O 1
ATOM 1551 N N . ILE A 1 188 ? 7.300 9.509 4.487 1.00 98.00 188 ILE A N 1
ATOM 1552 C CA . ILE A 1 188 ? 5.893 9.705 4.868 1.00 98.00 188 ILE A CA 1
ATOM 1553 C C . ILE A 1 188 ? 5.139 8.374 4.812 1.00 98.00 188 ILE A C 1
ATOM 1555 O O . ILE A 1 188 ? 4.485 8.008 5.784 1.00 98.00 188 ILE A O 1
ATOM 1559 N N . ILE A 1 189 ? 5.272 7.621 3.714 1.00 96.25 189 ILE A N 1
ATOM 1560 C CA . ILE A 1 189 ? 4.627 6.309 3.563 1.00 96.25 189 ILE A CA 1
ATOM 1561 C C . ILE A 1 189 ? 5.062 5.362 4.690 1.00 96.25 189 ILE A C 1
ATOM 1563 O O . ILE A 1 189 ? 4.211 4.736 5.319 1.00 96.25 189 ILE A O 1
ATOM 1567 N N . ALA A 1 190 ? 6.362 5.292 4.991 1.00 96.38 190 ALA A N 1
ATOM 1568 C CA . ALA A 1 190 ? 6.881 4.472 6.083 1.00 96.38 190 ALA A CA 1
ATOM 1569 C C . ALA A 1 190 ? 6.312 4.896 7.448 1.00 96.38 190 ALA A C 1
ATOM 1571 O O . ALA A 1 190 ? 5.876 4.041 8.216 1.00 96.38 190 ALA A O 1
ATOM 1572 N N . GLY A 1 191 ? 6.250 6.202 7.728 1.00 97.62 191 GLY A N 1
ATOM 1573 C CA . GLY A 1 191 ? 5.645 6.737 8.950 1.00 97.62 191 GLY A CA 1
ATOM 1574 C C . GLY A 1 191 ? 4.161 6.383 9.080 1.00 97.62 191 GLY A C 1
ATOM 1575 O O . GLY A 1 191 ? 3.734 5.920 10.137 1.00 97.62 191 GLY A O 1
ATOM 1576 N N . CYS A 1 192 ? 3.387 6.514 7.998 1.00 96.44 192 CYS A N 1
ATOM 1577 C CA . CYS A 1 192 ? 1.981 6.110 7.966 1.00 96.44 192 CYS A CA 1
ATOM 1578 C C . CYS A 1 192 ? 1.808 4.609 8.228 1.00 96.44 192 CYS A C 1
ATOM 1580 O O . CYS A 1 192 ? 0.903 4.221 8.959 1.00 96.44 192 CYS A O 1
ATOM 1582 N N . ILE A 1 193 ? 2.677 3.761 7.674 1.00 95.19 193 ILE A N 1
ATOM 1583 C CA . ILE A 1 193 ? 2.625 2.311 7.908 1.00 95.19 193 ILE A CA 1
ATOM 1584 C C . ILE A 1 193 ? 2.928 1.993 9.364 1.00 95.19 193 ILE A C 1
ATOM 1586 O O . ILE A 1 193 ? 2.175 1.250 9.981 1.00 95.19 193 ILE A O 1
ATOM 1590 N N . ILE A 1 194 ? 3.987 2.576 9.930 1.00 96.25 194 ILE A N 1
ATOM 1591 C CA . ILE A 1 194 ? 4.322 2.387 11.346 1.00 96.25 194 ILE A CA 1
ATOM 1592 C C . ILE A 1 194 ? 3.131 2.786 12.217 1.00 96.25 194 ILE A C 1
ATOM 1594 O O . ILE A 1 194 ? 2.747 2.020 13.096 1.00 96.25 194 ILE A O 1
ATOM 1598 N N . LEU A 1 195 ? 2.501 3.929 11.933 1.00 94.75 195 LEU A N 1
ATOM 1599 C CA . LEU A 1 195 ? 1.308 4.373 12.648 1.00 94.75 195 LEU A CA 1
ATOM 1600 C C . LEU A 1 195 ? 0.163 3.355 12.540 1.00 94.75 195 LEU A C 1
ATOM 1602 O O . LEU A 1 195 ? -0.417 2.993 13.558 1.00 94.75 195 LEU A O 1
ATOM 1606 N N . VAL A 1 196 ? -0.130 2.844 11.339 1.00 93.50 196 VAL A N 1
ATOM 1607 C CA . VAL A 1 196 ? -1.164 1.812 11.152 1.00 93.50 196 VAL A CA 1
ATOM 1608 C C . VAL A 1 196 ? -0.837 0.555 11.955 1.00 93.50 196 VAL A C 1
ATOM 1610 O O . VAL A 1 196 ? -1.715 0.032 12.631 1.00 93.50 196 VAL A O 1
ATOM 1613 N N . PHE A 1 197 ? 0.412 0.086 11.944 1.00 92.31 197 PHE A N 1
ATOM 1614 C CA . PHE A 1 197 ? 0.821 -1.074 12.740 1.00 92.31 197 PHE A CA 1
ATOM 1615 C C . PHE A 1 197 ? 0.661 -0.816 14.243 1.00 92.31 197 PHE A C 1
ATOM 1617 O O . PHE A 1 197 ? 0.087 -1.648 14.940 1.00 92.31 197 PHE A O 1
ATOM 1624 N N . VAL A 1 198 ? 1.097 0.346 14.735 1.00 90.38 198 VAL A N 1
ATOM 1625 C CA . VAL A 1 198 ? 0.945 0.740 16.145 1.00 90.38 198 VAL A CA 1
ATOM 1626 C C . VAL A 1 198 ? -0.529 0.785 16.556 1.00 90.38 198 VAL A C 1
ATOM 1628 O O . VAL A 1 198 ? -0.864 0.319 17.641 1.00 90.38 198 VAL A O 1
ATOM 1631 N N . CYS A 1 199 ? -1.417 1.287 15.695 1.00 86.25 199 CYS A N 1
ATOM 1632 C CA . CYS A 1 199 ? -2.851 1.351 15.979 1.00 86.25 199 CYS A CA 1
ATOM 1633 C C . CYS A 1 199 ? -3.561 -0.007 15.862 1.00 86.25 199 CYS A C 1
ATOM 1635 O O . CYS A 1 199 ? -4.502 -0.256 16.606 1.00 86.25 199 CYS A O 1
ATOM 1637 N N . MET A 1 200 ? -3.143 -0.875 14.936 1.00 87.56 200 MET A N 1
ATOM 1638 C CA . MET A 1 200 ? -3.840 -2.136 14.647 1.00 87.56 200 MET A CA 1
ATOM 1639 C C . MET A 1 200 ? -3.371 -3.302 15.520 1.00 87.56 200 MET A C 1
ATOM 1641 O O . MET A 1 200 ? -4.179 -4.162 15.852 1.00 87.56 200 MET A O 1
ATOM 1645 N N . LEU A 1 201 ? -2.095 -3.352 15.922 1.00 86.50 201 LEU A N 1
ATOM 1646 C CA . LEU A 1 201 ? -1.560 -4.460 16.729 1.00 86.50 201 LEU A CA 1
ATOM 1647 C C . LEU A 1 201 ? -2.317 -4.683 18.054 1.00 86.50 201 LEU A C 1
ATOM 1649 O O . LEU A 1 201 ? -2.643 -5.838 18.334 1.00 86.50 201 LEU A O 1
ATOM 1653 N N . PRO A 1 202 ? -2.668 -3.640 18.839 1.00 83.00 202 PRO A N 1
ATOM 1654 C CA . PRO A 1 202 ? -3.468 -3.816 20.051 1.00 83.00 202 PRO A CA 1
ATOM 1655 C C . PRO A 1 202 ? -4.857 -4.402 19.780 1.00 83.00 202 PRO A C 1
ATOM 1657 O O . PRO A 1 202 ? -5.446 -4.997 20.675 1.00 83.00 202 PRO A O 1
ATOM 1660 N N . LEU A 1 203 ? -5.372 -4.252 18.553 1.00 82.81 203 LEU A N 1
ATOM 1661 C CA . LEU A 1 203 ? -6.707 -4.705 18.172 1.00 82.81 203 LEU A CA 1
ATOM 1662 C C . LEU A 1 203 ? -6.770 -6.200 17.808 1.00 82.81 203 LEU A C 1
ATOM 1664 O O . LEU A 1 203 ? -7.857 -6.756 17.675 1.00 82.81 203 LEU A O 1
ATOM 1668 N N . ILE A 1 204 ? -5.624 -6.875 17.647 1.00 83.94 204 ILE A N 1
ATOM 1669 C CA . ILE A 1 204 ? -5.588 -8.300 17.273 1.00 83.94 204 ILE A CA 1
ATOM 1670 C C . ILE A 1 204 ? -6.106 -9.184 18.409 1.00 83.94 204 ILE A C 1
ATOM 1672 O O . ILE A 1 204 ? -6.847 -10.129 18.157 1.00 83.94 204 ILE A O 1
ATOM 1676 N N . ASN A 1 205 ? -5.719 -8.877 19.647 1.00 80.00 205 ASN A N 1
ATOM 1677 C CA . ASN A 1 205 ? -6.112 -9.637 20.828 1.00 80.00 205 ASN A CA 1
ATOM 1678 C C . ASN A 1 205 ? -6.614 -8.688 21.916 1.00 80.00 205 ASN A C 1
ATOM 1680 O O . ASN A 1 205 ? -5.999 -8.562 22.974 1.00 80.00 205 ASN A O 1
ATOM 1684 N N . ILE A 1 206 ? -7.693 -7.962 21.617 1.00 82.00 206 ILE A N 1
ATOM 1685 C CA . ILE A 1 206 ? -8.274 -7.055 22.603 1.00 82.00 206 ILE A CA 1
ATOM 1686 C C . ILE A 1 206 ? -8.863 -7.857 23.754 1.00 82.00 206 ILE A C 1
ATOM 1688 O O . ILE A 1 206 ? -9.712 -8.735 23.556 1.00 82.00 206 ILE A O 1
ATOM 1692 N N . GLN A 1 207 ? -8.425 -7.465 24.940 1.00 81.25 207 GLN A N 1
ATOM 1693 C CA . GLN A 1 207 ? -8.993 -7.827 26.222 1.00 81.25 207 GLN A CA 1
ATOM 1694 C C . GLN A 1 207 ? -9.216 -6.543 27.020 1.00 81.25 207 GLN A C 1
ATOM 1696 O O . GLN A 1 207 ? -8.477 -5.558 26.885 1.00 81.25 207 GLN A O 1
ATOM 1701 N N . GLU A 1 208 ? -10.263 -6.567 27.816 1.00 84.06 208 GLU A N 1
ATOM 1702 C CA . GLU A 1 208 ? -10.486 -5.698 28.948 1.00 84.06 208 GLU A CA 1
ATOM 1703 C C . GLU A 1 208 ? -9.401 -5.912 29.999 1.00 84.06 208 GLU A C 1
ATOM 1705 O O . GLU A 1 208 ? -8.905 -7.011 30.233 1.00 84.06 208 GLU A O 1
ATOM 1710 N N . LYS A 1 209 ? -9.009 -4.815 30.632 1.00 90.81 209 LYS A N 1
ATOM 1711 C CA . LYS A 1 209 ? -8.209 -4.818 31.842 1.00 90.81 209 LYS A CA 1
ATOM 1712 C C . LYS A 1 209 ? -8.947 -3.980 32.864 1.00 90.81 209 LYS A C 1
ATOM 1714 O O . LYS A 1 209 ? -9.045 -2.760 32.705 1.00 90.81 209 LYS A O 1
ATOM 1719 N N . ILE A 1 210 ? -9.436 -4.646 33.899 1.00 93.44 210 ILE A N 1
ATOM 1720 C CA . ILE A 1 210 ? -10.126 -4.023 35.018 1.00 93.44 210 ILE A CA 1
ATOM 1721 C C . ILE A 1 210 ? -9.209 -4.101 36.237 1.00 93.44 210 ILE A C 1
ATOM 1723 O O . ILE A 1 210 ? -8.714 -5.167 36.597 1.00 93.44 210 ILE A O 1
ATOM 1727 N N . THR A 1 211 ? -8.928 -2.961 36.862 1.00 93.50 211 THR A N 1
ATOM 1728 C CA . THR A 1 211 ? -8.117 -2.903 38.083 1.00 93.50 211 THR A CA 1
ATOM 1729 C C . THR A 1 211 ? -8.745 -1.962 39.091 1.00 93.50 211 THR A C 1
ATOM 1731 O O . THR A 1 211 ? -8.979 -0.799 38.772 1.00 93.50 211 THR A O 1
ATOM 1734 N N . LEU A 1 212 ? -8.946 -2.443 40.315 1.00 91.88 212 LEU A N 1
ATOM 1735 C CA . LEU A 1 212 ? -9.353 -1.631 41.455 1.00 91.88 212 LEU A CA 1
ATOM 1736 C C . LEU A 1 212 ? -8.141 -1.412 42.369 1.00 91.88 212 LEU A C 1
ATOM 1738 O O . LEU A 1 212 ? -7.502 -2.364 42.817 1.00 91.88 212 LEU A O 1
ATOM 1742 N N . THR A 1 213 ? -7.747 -0.161 42.607 1.00 90.75 213 THR A N 1
ATOM 1743 C CA . THR A 1 213 ? -6.611 0.167 43.486 1.00 90.75 213 THR A CA 1
ATOM 1744 C C . THR A 1 213 ? -6.867 1.481 44.209 1.00 90.75 213 THR A C 1
ATOM 1746 O O . THR A 1 213 ? -7.207 2.472 43.575 1.00 90.75 213 THR A O 1
ATOM 1749 N N . ASN A 1 214 ? -6.667 1.515 45.532 1.00 88.00 214 ASN A N 1
ATOM 1750 C CA . ASN A 1 214 ? -6.862 2.713 46.363 1.00 88.00 214 ASN A CA 1
ATOM 1751 C C . ASN A 1 214 ? -8.211 3.416 46.115 1.00 88.00 214 ASN A C 1
ATOM 1753 O O . ASN A 1 214 ? -8.246 4.635 45.985 1.00 88.00 214 ASN A O 1
ATOM 1757 N N . ASN A 1 215 ? -9.300 2.645 46.031 1.00 90.50 215 ASN A N 1
ATOM 1758 C CA . ASN A 1 215 ? -10.648 3.156 45.757 1.00 90.50 215 ASN A CA 1
ATOM 1759 C C . ASN A 1 215 ? -10.855 3.771 44.360 1.00 90.50 215 ASN A C 1
ATOM 1761 O O . ASN A 1 215 ? -11.883 4.386 44.113 1.00 90.50 215 ASN A O 1
ATOM 1765 N N . ASN A 1 216 ? -9.905 3.600 43.437 1.00 93.06 216 ASN A N 1
ATOM 1766 C CA . ASN A 1 216 ? -10.037 4.020 42.047 1.00 93.06 216 ASN A CA 1
ATOM 1767 C C . ASN A 1 216 ? -10.161 2.784 41.146 1.00 93.06 216 ASN A C 1
ATOM 1769 O O . ASN A 1 216 ? -9.284 1.911 41.134 1.00 93.06 216 ASN A O 1
ATOM 1773 N N . LEU A 1 217 ? -11.269 2.711 40.416 1.00 94.94 217 LEU A N 1
ATOM 1774 C CA . LEU A 1 217 ? -11.551 1.704 39.409 1.00 94.94 217 LEU A CA 1
ATOM 1775 C C . LEU A 1 217 ? -11.039 2.183 38.052 1.00 94.94 217 LEU A C 1
ATOM 1777 O O . LEU A 1 217 ? -11.528 3.162 37.497 1.00 94.94 217 LEU A O 1
ATOM 1781 N N . THR A 1 218 ? -10.095 1.445 37.477 1.00 95.94 218 THR A N 1
ATOM 1782 C CA . THR A 1 218 ? -9.601 1.668 36.118 1.00 95.94 218 THR A CA 1
ATOM 1783 C C . THR A 1 218 ? -10.084 0.559 35.192 1.00 95.94 218 THR A C 1
ATOM 1785 O O . THR A 1 218 ? -9.791 -0.614 35.412 1.00 95.94 218 THR A O 1
ATOM 1788 N N . ILE A 1 219 ? -10.778 0.940 34.122 1.00 95.62 219 ILE A N 1
ATOM 1789 C CA . ILE A 1 219 ? -11.222 0.049 33.046 1.00 95.62 219 ILE A CA 1
ATOM 1790 C C . ILE A 1 219 ? -10.497 0.466 31.776 1.00 95.62 219 ILE A C 1
ATOM 1792 O O . 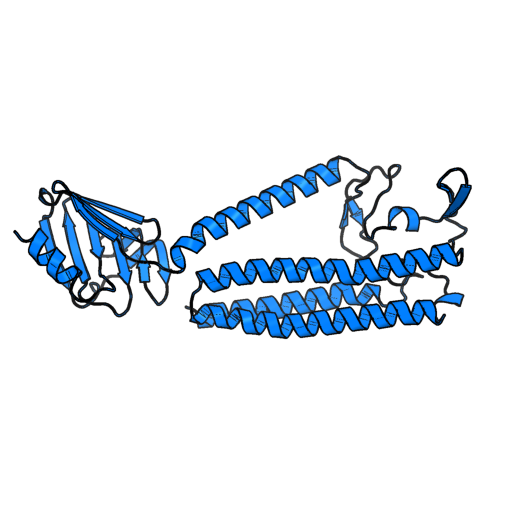ILE A 1 219 ? -10.542 1.636 31.394 1.00 95.62 219 ILE A O 1
ATOM 1796 N N . SER A 1 220 ? -9.798 -0.463 31.126 1.00 92.69 220 SER A N 1
ATOM 1797 C CA . SER A 1 220 ? -9.078 -0.184 29.882 1.00 92.69 220 SER A CA 1
ATOM 1798 C C . SER A 1 220 ? -9.252 -1.285 28.848 1.00 92.69 220 SER A C 1
ATOM 1800 O O . SER A 1 220 ? -9.114 -2.457 29.172 1.00 92.69 220 SER A O 1
ATOM 1802 N N . ALA A 1 221 ? -9.477 -0.917 27.589 1.00 90.19 221 ALA A N 1
ATOM 1803 C CA . ALA A 1 221 ? -9.420 -1.837 26.454 1.00 90.19 221 ALA A CA 1
ATOM 1804 C C . ALA A 1 221 ? -9.127 -1.060 25.164 1.00 90.19 221 ALA A C 1
ATOM 1806 O O . ALA A 1 221 ? -9.496 0.109 25.036 1.00 90.19 221 ALA A O 1
ATOM 1807 N N . GLY A 1 222 ? -8.453 -1.687 24.194 1.00 83.38 222 GLY A N 1
ATOM 1808 C CA . GLY A 1 222 ? -8.281 -1.117 22.847 1.00 83.38 222 GLY A CA 1
ATOM 1809 C C . GLY A 1 222 ? -7.633 0.279 22.794 1.00 83.38 222 GLY A C 1
ATOM 1810 O O . GLY A 1 222 ? -7.915 1.039 21.872 1.00 83.38 222 GLY A O 1
ATOM 1811 N N . GLY A 1 223 ? -6.802 0.637 23.781 1.00 85.00 223 GLY A N 1
ATOM 1812 C CA . GLY A 1 223 ? -6.165 1.959 23.888 1.00 85.00 223 GLY A CA 1
ATOM 1813 C C . GLY A 1 223 ? -7.013 3.047 24.562 1.00 85.00 223 GLY A C 1
ATOM 1814 O O . GLY A 1 223 ? -6.576 4.194 24.622 1.00 85.00 223 GLY A O 1
ATOM 1815 N N . TYR A 1 224 ? -8.195 2.704 25.080 1.00 90.25 224 TYR A N 1
ATOM 1816 C CA . TYR A 1 224 ? -9.057 3.593 25.860 1.00 90.25 224 TYR A CA 1
ATOM 1817 C C . TYR A 1 224 ? -9.015 3.215 27.337 1.00 90.25 224 TYR A C 1
ATOM 1819 O O . TYR A 1 224 ? -8.903 2.035 27.664 1.00 90.25 224 TYR A O 1
ATOM 1827 N N . THR A 1 225 ? -9.135 4.222 28.204 1.00 93.94 225 THR A N 1
ATOM 1828 C CA . THR A 1 225 ? -9.145 4.065 29.661 1.00 93.94 225 THR A CA 1
ATOM 1829 C C . THR A 1 225 ? -10.221 4.948 30.288 1.00 93.94 225 THR A C 1
ATOM 1831 O O . THR A 1 225 ? -10.477 6.073 29.843 1.00 93.94 225 THR A O 1
ATOM 1834 N N . SER A 1 226 ? -10.897 4.437 31.310 1.00 94.88 226 SER A N 1
ATOM 1835 C CA . SER A 1 226 ? -11.785 5.188 32.199 1.00 94.88 226 SER A CA 1
ATOM 1836 C C . SER A 1 226 ? -11.389 4.918 33.638 1.00 94.88 226 SER A C 1
ATOM 1838 O O . SER A 1 226 ? -11.124 3.775 33.996 1.00 94.88 226 SER A O 1
ATOM 1840 N N . GLU A 1 227 ? -11.316 5.989 34.415 1.00 94.88 227 GLU A N 1
ATOM 1841 C CA . GLU A 1 227 ? -10.977 5.980 35.833 1.00 94.88 227 GLU A CA 1
ATOM 1842 C C . GLU A 1 227 ? -12.176 6.537 36.593 1.00 94.88 227 GLU A C 1
ATOM 1844 O O . GLU A 1 227 ? -12.739 7.555 36.183 1.00 94.88 227 GLU A O 1
ATOM 1849 N N . ILE A 1 228 ? -12.599 5.837 37.640 1.00 95.06 228 ILE A N 1
ATOM 1850 C CA . ILE A 1 228 ? -13.785 6.155 38.436 1.00 95.06 228 ILE A CA 1
ATOM 1851 C C . ILE A 1 228 ? -13.390 6.017 39.907 1.00 95.06 228 ILE A C 1
ATOM 1853 O O . ILE A 1 228 ? -12.980 4.934 40.327 1.00 95.06 228 ILE A O 1
ATOM 1857 N N . ASP A 1 229 ? -13.522 7.083 40.700 1.00 93.94 229 ASP A N 1
ATOM 1858 C CA . ASP A 1 229 ? -13.476 6.944 42.160 1.00 93.94 229 ASP A CA 1
ATOM 1859 C C . ASP A 1 229 ? -14.739 6.207 42.607 1.00 93.94 229 ASP A C 1
ATOM 1861 O O . ASP A 1 229 ? -15.859 6.608 42.283 1.00 93.94 229 ASP A O 1
ATOM 1865 N N . VAL A 1 230 ? -14.561 5.107 43.332 1.00 93.19 230 VAL A N 1
ATOM 1866 C CA . VAL A 1 230 ? -15.666 4.264 43.794 1.00 93.19 230 VAL A CA 1
ATOM 1867 C C . VAL A 1 230 ? -16.620 5.043 44.705 1.00 93.19 230 VAL A C 1
ATOM 1869 O O . VAL A 1 230 ? -17.817 4.769 44.694 1.00 93.19 230 VAL A O 1
ATOM 1872 N N . ASN A 1 231 ? -16.136 6.065 45.421 1.00 92.31 231 ASN A N 1
ATOM 1873 C CA . ASN A 1 231 ? -16.986 6.912 46.267 1.00 92.31 231 ASN A CA 1
ATOM 1874 C C . ASN A 1 231 ? -17.963 7.787 45.469 1.00 92.31 231 ASN A C 1
ATOM 1876 O O . ASN A 1 231 ? -18.989 8.193 46.012 1.00 92.31 231 ASN A O 1
ATOM 1880 N N . 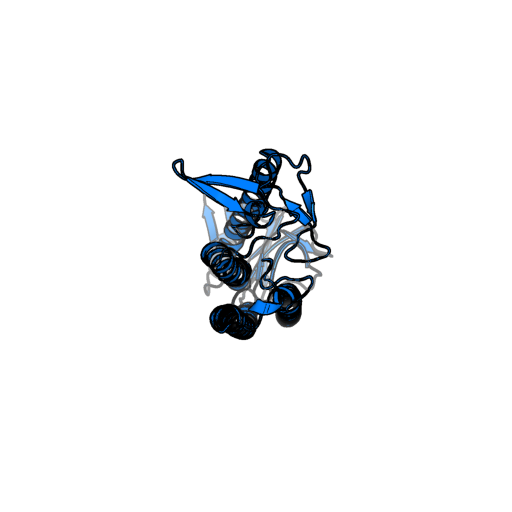ASP A 1 232 ? -17.650 8.071 44.204 1.00 93.81 232 ASP A N 1
ATOM 1881 C CA . ASP A 1 232 ? -18.457 8.935 43.340 1.00 93.81 232 ASP A CA 1
ATOM 1882 C C . ASP A 1 232 ? -19.518 8.136 42.560 1.00 93.81 232 ASP A C 1
ATOM 1884 O O . ASP A 1 232 ? -20.276 8.701 41.767 1.00 93.81 232 ASP A O 1
ATOM 1888 N N . ILE A 1 233 ? -19.581 6.809 42.742 1.00 95.69 233 ILE A N 1
ATOM 1889 C CA . ILE A 1 233 ? -20.565 5.956 42.070 1.00 95.69 233 ILE A CA 1
ATOM 1890 C C . ILE A 1 233 ? -21.959 6.251 42.634 1.00 95.69 233 ILE A C 1
ATOM 1892 O O . ILE A 1 233 ? -22.253 6.022 43.805 1.00 95.69 233 ILE A O 1
ATOM 1896 N N . THR A 1 234 ? -22.849 6.722 41.762 1.00 95.31 234 THR A N 1
ATOM 1897 C CA . THR A 1 234 ? -24.244 7.047 42.092 1.00 95.31 234 THR A CA 1
ATOM 1898 C C . THR A 1 234 ? -25.219 5.952 41.675 1.00 95.31 234 THR A C 1
ATOM 1900 O O . THR A 1 234 ? -26.300 5.836 42.252 1.00 95.31 234 THR A O 1
ATOM 1903 N N . GLU A 1 235 ? -24.863 5.135 40.680 1.00 95.75 235 GLU A N 1
ATOM 1904 C CA . GLU A 1 235 ? -25.703 4.042 40.193 1.00 95.75 235 GLU A CA 1
ATOM 1905 C C . GLU A 1 235 ? -24.846 2.890 39.651 1.00 95.75 235 GLU A C 1
ATOM 1907 O O . GLU A 1 235 ? -23.925 3.104 38.859 1.00 95.75 235 GLU A O 1
ATOM 1912 N N . LEU A 1 236 ? -25.184 1.662 40.051 1.00 97.00 236 LEU A N 1
ATOM 1913 C CA . LEU A 1 236 ? -24.519 0.432 39.625 1.00 97.00 236 LEU A CA 1
ATOM 1914 C C . LEU A 1 236 ? -25.576 -0.608 39.230 1.00 97.00 236 LEU A C 1
ATOM 1916 O O . LEU A 1 236 ? -26.486 -0.886 40.014 1.00 97.00 236 LEU A O 1
ATOM 1920 N N . LYS A 1 237 ? -25.490 -1.172 38.019 1.00 97.00 237 LYS A N 1
ATOM 1921 C CA . LYS A 1 237 ? -26.461 -2.161 37.509 1.00 97.00 237 LYS A CA 1
ATOM 1922 C C . LYS A 1 237 ? -25.786 -3.268 36.709 1.00 97.00 237 LYS A C 1
ATOM 1924 O O . LYS A 1 237 ? -24.967 -2.980 35.843 1.00 97.00 237 LYS A O 1
ATOM 1929 N N . LEU A 1 238 ? -26.208 -4.510 36.941 1.00 97.44 238 LEU A N 1
ATOM 1930 C CA . LEU A 1 238 ? -25.957 -5.630 36.035 1.00 97.44 238 LEU A CA 1
ATOM 1931 C C . LEU A 1 238 ? -27.089 -5.712 35.010 1.00 97.44 238 LEU A C 1
ATOM 1933 O O . LEU A 1 238 ? -28.264 -5.709 35.379 1.00 97.44 238 LEU A O 1
ATOM 1937 N N . LEU A 1 239 ? -26.720 -5.760 33.737 1.00 97.12 239 LEU A N 1
ATOM 1938 C CA . LEU A 1 239 ? -27.622 -5.816 32.595 1.00 97.12 239 LEU A CA 1
ATOM 1939 C C . LEU A 1 239 ? -27.289 -7.050 31.751 1.00 97.12 239 LEU A C 1
ATOM 1941 O O . LEU A 1 239 ? -26.118 -7.380 31.587 1.00 97.12 239 LEU A O 1
ATOM 1945 N N . ASP A 1 240 ? -28.295 -7.705 31.179 1.00 94.94 240 ASP A N 1
ATOM 1946 C CA . ASP A 1 240 ? -28.064 -8.811 30.237 1.00 94.94 240 ASP A CA 1
ATOM 1947 C C . ASP A 1 240 ? -27.648 -8.298 28.846 1.00 94.94 240 ASP A C 1
ATOM 1949 O O . ASP A 1 240 ? -26.913 -8.963 28.120 1.00 94.94 240 ASP A O 1
ATOM 1953 N N . GLU A 1 241 ? -28.092 -7.091 28.490 1.00 94.56 241 GLU A N 1
ATOM 1954 C CA . GLU A 1 241 ? -27.804 -6.413 27.226 1.00 94.56 241 GLU A CA 1
ATOM 1955 C C . GLU A 1 241 ? -27.668 -4.897 27.430 1.00 94.56 241 GLU A C 1
ATOM 1957 O O . GLU A 1 241 ? -28.041 -4.353 28.475 1.00 94.56 241 GLU A O 1
ATOM 1962 N N . LEU A 1 242 ? -27.105 -4.198 26.439 1.00 94.88 242 LEU A N 1
ATOM 1963 C CA . LEU A 1 242 ? -27.032 -2.738 26.477 1.00 94.88 242 LEU A CA 1
ATOM 1964 C C . LEU A 1 242 ? -28.448 -2.135 26.510 1.00 94.88 242 LEU A C 1
ATOM 1966 O O . LEU A 1 242 ? -29.357 -2.686 25.889 1.00 94.88 242 LEU A O 1
ATOM 1970 N N . PRO A 1 243 ? -28.651 -0.990 27.191 1.00 94.31 243 PRO A N 1
ATOM 1971 C CA . PRO A 1 243 ? -29.937 -0.301 27.171 1.00 94.31 243 PRO A CA 1
ATOM 1972 C C . PRO A 1 243 ? -30.400 0.002 25.742 1.00 94.31 243 PRO A C 1
ATOM 1974 O O . PRO A 1 243 ? -29.573 0.303 24.882 1.00 94.31 243 PRO A O 1
ATOM 1977 N N . ASP A 1 244 ? -31.716 -0.001 25.512 1.00 93.50 244 ASP A N 1
ATOM 1978 C CA . ASP A 1 244 ? -32.313 0.429 24.240 1.00 93.50 244 ASP A CA 1
ATOM 1979 C C . ASP A 1 244 ? -32.125 1.945 24.043 1.00 93.50 244 ASP A C 1
ATOM 1981 O O . ASP A 1 244 ? -32.983 2.769 24.369 1.00 93.50 244 ASP A O 1
ATOM 1985 N N . ASP A 1 245 ? -30.937 2.317 23.569 1.00 93.12 245 ASP A N 1
ATOM 1986 C CA . ASP A 1 245 ? -30.545 3.668 23.197 1.00 93.12 245 ASP A CA 1
ATOM 1987 C C . ASP A 1 245 ? -29.712 3.637 21.906 1.00 93.12 245 ASP A C 1
ATOM 1989 O O . ASP A 1 245 ? -29.042 2.664 21.558 1.00 93.12 245 ASP A O 1
ATOM 1993 N N . SER A 1 246 ? -29.729 4.745 21.173 1.00 92.56 246 SER A N 1
ATOM 1994 C CA . SER A 1 246 ? -28.901 4.919 19.986 1.00 92.56 246 SER A CA 1
ATOM 1995 C C . SER A 1 246 ? -27.511 5.393 20.400 1.00 92.56 246 SER A C 1
ATOM 1997 O O . SER A 1 246 ? -27.285 6.598 20.519 1.00 92.56 246 SER A O 1
ATOM 1999 N N . PHE A 1 247 ? -26.574 4.462 20.564 1.00 94.31 247 PHE A N 1
ATOM 2000 C CA . PHE A 1 247 ? -25.176 4.778 20.854 1.00 94.31 247 PHE A CA 1
ATOM 2001 C C . PHE A 1 247 ? -24.425 5.209 19.590 1.00 94.31 247 PHE A C 1
ATOM 2003 O O . PHE A 1 247 ? -24.070 4.397 18.735 1.00 94.31 247 PHE A O 1
ATOM 2010 N N . LEU A 1 248 ? -24.140 6.506 19.472 1.00 94.06 248 LEU A N 1
ATOM 2011 C CA . LEU A 1 248 ? -23.288 7.028 18.410 1.00 94.06 248 LEU A CA 1
ATOM 2012 C C . LEU A 1 248 ? -21.827 7.023 18.861 1.00 94.06 248 LEU A C 1
ATOM 2014 O O . LEU A 1 248 ? -21.453 7.712 19.808 1.00 94.06 248 LEU A O 1
ATOM 2018 N N . ARG A 1 249 ? -20.969 6.288 18.150 1.00 95.12 249 ARG A N 1
ATOM 2019 C CA . ARG A 1 249 ? -19.521 6.314 18.392 1.00 95.12 249 ARG A CA 1
ATOM 2020 C C . ARG A 1 249 ? -18.948 7.694 18.073 1.00 95.12 249 ARG A C 1
ATOM 2022 O O . ARG A 1 249 ? -18.988 8.124 16.920 1.00 95.12 249 ARG A O 1
ATOM 2029 N N . THR A 1 250 ? -18.342 8.347 19.061 1.00 94.19 250 THR A N 1
ATOM 2030 C CA . THR A 1 250 ? -17.658 9.638 18.874 1.00 94.19 250 THR A CA 1
ATOM 2031 C C . THR A 1 250 ? -16.157 9.457 18.670 1.00 94.19 250 THR A C 1
ATOM 2033 O O . THR A 1 250 ? -15.559 10.149 17.847 1.00 94.19 250 THR A O 1
ATOM 2036 N N . ASN A 1 251 ? -15.542 8.496 19.365 1.00 92.31 251 ASN A N 1
ATOM 2037 C CA . ASN A 1 251 ? -14.141 8.118 19.183 1.00 92.31 251 ASN A CA 1
ATOM 2038 C C . ASN A 1 251 ? -13.915 6.703 19.725 1.00 92.31 251 ASN A C 1
ATOM 2040 O O . ASN A 1 251 ? -14.174 6.464 20.896 1.00 92.31 251 ASN A O 1
ATOM 2044 N N . GLY A 1 252 ? -13.466 5.755 18.910 1.00 89.25 252 GLY A N 1
ATOM 2045 C CA . GLY A 1 252 ? -13.407 4.360 19.336 1.00 89.25 252 GLY A CA 1
ATOM 2046 C C . GLY A 1 252 ? -13.291 3.380 18.186 1.00 89.25 252 GLY A C 1
ATOM 2047 O O . GLY A 1 252 ? -13.179 3.763 17.018 1.00 89.25 252 GLY A O 1
ATOM 2048 N N . ALA A 1 253 ? -13.415 2.107 18.529 1.00 86.31 253 ALA A N 1
ATOM 2049 C CA . ALA A 1 253 ? -13.658 1.020 17.602 1.00 86.31 253 ALA A CA 1
ATOM 2050 C C . ALA A 1 253 ? -15.061 0.445 17.856 1.00 86.31 253 ALA A C 1
ATOM 2052 O O . ALA A 1 253 ? -15.469 0.276 18.998 1.00 86.31 253 ALA A O 1
ATOM 2053 N N . SER A 1 254 ? -15.785 0.180 16.771 1.00 88.44 254 SER A N 1
ATOM 2054 C CA . SER A 1 254 ? -17.062 -0.545 16.759 1.00 88.44 254 SER A CA 1
ATOM 2055 C C . SER A 1 254 ? -16.938 -1.559 15.639 1.00 88.44 254 SER A C 1
ATOM 2057 O O . SER A 1 254 ? -16.607 -1.181 14.504 1.00 88.44 254 SER A O 1
ATOM 2059 N N . THR A 1 255 ? -17.073 -2.825 15.996 1.00 85.19 255 THR A N 1
ATOM 2060 C CA . THR A 1 255 ? -16.913 -3.990 15.127 1.00 85.19 255 THR A CA 1
ATOM 2061 C C . THR A 1 255 ? -18.067 -4.950 15.381 1.00 85.19 255 THR A C 1
ATOM 2063 O O . THR A 1 255 ? -18.845 -4.726 16.295 1.00 85.19 255 THR A O 1
ATOM 2066 N N . ASP A 1 256 ? -18.154 -6.038 14.618 1.00 81.62 256 ASP A N 1
ATOM 2067 C CA . ASP A 1 256 ? -19.166 -7.078 14.849 1.00 81.62 256 ASP A CA 1
ATOM 2068 C C . ASP A 1 256 ? -18.823 -7.966 16.087 1.00 81.62 256 ASP A C 1
ATOM 2070 O O . ASP A 1 256 ? -19.445 -9.004 16.297 1.00 81.62 256 ASP A O 1
ATOM 2074 N N . SER A 1 257 ? -17.772 -7.632 16.855 1.00 85.62 257 SER A N 1
ATOM 2075 C CA . SER A 1 257 ? -17.321 -8.381 18.043 1.00 85.62 257 SER A CA 1
ATOM 2076 C C . SER A 1 257 ? -17.182 -7.539 19.312 1.00 85.62 257 SER A C 1
ATOM 2078 O O . SER A 1 257 ? -16.953 -8.105 20.383 1.00 85.62 257 SER A O 1
ATOM 2080 N N . TYR A 1 258 ? -17.187 -6.210 19.196 1.00 91.25 258 TYR A N 1
ATOM 2081 C CA . TYR A 1 258 ? -17.010 -5.301 20.325 1.00 91.25 258 TYR A CA 1
ATOM 2082 C C . TYR A 1 258 ? -17.256 -3.838 19.953 1.00 91.25 258 TYR A C 1
ATOM 2084 O O . TYR A 1 258 ? -16.923 -3.387 18.847 1.00 91.25 258 TYR A O 1
ATOM 2092 N N . ASP A 1 259 ? -17.662 -3.083 20.971 1.00 93.94 259 ASP A N 1
ATOM 2093 C CA . ASP A 1 259 ? -17.745 -1.632 21.025 1.00 93.94 259 ASP A CA 1
ATOM 2094 C C . ASP A 1 259 ? -16.843 -1.093 22.140 1.00 93.94 259 ASP A C 1
ATOM 2096 O O . ASP A 1 259 ? -17.092 -1.268 23.335 1.00 93.94 259 ASP A O 1
ATOM 2100 N N . ILE A 1 260 ? -15.760 -0.421 21.739 1.00 93.81 260 ILE A N 1
ATOM 2101 C CA . ILE A 1 260 ? -14.730 0.082 22.650 1.00 93.81 260 ILE A CA 1
ATOM 2102 C C . ILE A 1 260 ? -14.443 1.553 22.375 1.00 93.81 260 ILE A C 1
ATOM 2104 O O . ILE A 1 260 ? -14.099 1.935 21.254 1.00 93.81 260 ILE A O 1
ATOM 2108 N N . GLY A 1 261 ? -14.539 2.383 23.409 1.00 94.88 261 GLY A N 1
ATOM 2109 C CA . GLY A 1 261 ? -14.160 3.792 23.372 1.00 94.88 261 GLY A CA 1
ATOM 2110 C C . GLY A 1 261 ? -15.254 4.721 23.884 1.00 94.88 261 GLY A C 1
ATOM 2111 O O . GLY A 1 261 ? -15.962 4.415 24.839 1.00 94.88 261 GLY A O 1
ATOM 2112 N N . ARG A 1 262 ? -15.357 5.898 23.272 1.00 96.31 262 ARG A N 1
ATOM 2113 C CA . ARG A 1 262 ? -16.268 6.989 23.628 1.00 96.31 262 ARG A CA 1
ATOM 2114 C C . ARG A 1 262 ? -17.477 7.014 22.695 1.00 96.31 262 ARG A C 1
ATOM 2116 O O . ARG A 1 262 ? -17.342 7.019 21.466 1.00 96.31 262 ARG A O 1
ATOM 2123 N N . TYR A 1 263 ? -18.650 7.083 23.304 1.00 97.38 263 TYR A N 1
ATOM 2124 C CA . TYR A 1 263 ? -19.953 7.040 22.656 1.00 97.38 263 TYR A CA 1
ATOM 2125 C C . TYR A 1 263 ? -20.858 8.141 23.216 1.00 97.38 263 TYR A C 1
ATOM 2127 O O . TYR A 1 263 ? -20.575 8.750 24.249 1.00 97.38 263 TYR A O 1
ATOM 2135 N N . GLU A 1 264 ? -21.938 8.419 22.504 1.00 96.25 264 GLU A N 1
ATOM 2136 C CA . GLU A 1 264 ? -23.001 9.314 22.937 1.00 96.25 264 GLU A CA 1
ATOM 2137 C C . GLU A 1 264 ? -24.344 8.630 22.677 1.00 96.25 264 GLU A C 1
ATOM 2139 O O . GLU A 1 264 ? -24.733 8.426 21.526 1.00 96.25 264 GLU A O 1
ATOM 2144 N N . GLY A 1 265 ? -25.010 8.214 23.755 1.00 94.50 265 GLY A N 1
ATOM 2145 C CA . GLY A 1 265 ? -26.382 7.721 23.724 1.00 94.50 265 GLY A CA 1
ATOM 2146 C C . GLY A 1 265 ? -27.354 8.879 23.519 1.00 94.50 265 GLY A C 1
ATOM 2147 O O . GLY A 1 265 ? -27.163 9.971 24.061 1.00 94.50 265 GLY A O 1
ATOM 2148 N N . ARG A 1 266 ? -28.415 8.661 22.742 1.00 92.81 266 ARG A N 1
ATOM 2149 C CA . ARG A 1 266 ? -29.414 9.697 22.442 1.00 92.81 266 ARG A CA 1
ATOM 2150 C C . ARG A 1 266 ? -30.149 10.165 23.696 1.00 92.81 266 ARG A C 1
ATOM 2152 O O . ARG A 1 266 ? -30.531 11.332 23.766 1.00 92.81 266 ARG A O 1
ATOM 2159 N N . THR A 1 267 ? -30.371 9.267 24.651 1.00 94.19 267 THR A N 1
ATOM 2160 C CA . THR A 1 267 ? -31.034 9.573 25.928 1.00 94.19 267 THR A CA 1
ATOM 2161 C C . THR A 1 267 ? -30.058 9.610 27.097 1.00 94.19 267 THR A C 1
ATOM 2163 O O . THR A 1 267 ? -30.217 10.436 27.993 1.00 94.19 267 THR A O 1
ATOM 2166 N N . LEU A 1 268 ? -29.031 8.757 27.070 1.00 92.06 268 LEU A N 1
ATOM 2167 C CA . LEU A 1 268 ? -28.055 8.605 28.149 1.00 92.06 268 LEU A CA 1
ATOM 2168 C C . LEU A 1 268 ? -26.922 9.641 28.104 1.00 92.06 268 LEU A C 1
ATOM 2170 O O . LEU A 1 268 ? -26.226 9.829 29.101 1.00 92.06 268 LEU A O 1
ATOM 2174 N N . GLY A 1 269 ? -26.744 10.336 26.977 1.00 94.06 269 GLY A N 1
ATOM 2175 C CA . GLY A 1 269 ? -25.661 11.295 26.786 1.00 94.06 269 GLY A CA 1
ATOM 2176 C C . GLY A 1 269 ? -24.302 10.615 26.616 1.00 94.06 269 GLY A C 1
ATOM 2177 O O . GLY A 1 269 ? -24.201 9.491 26.123 1.00 94.06 269 GLY A O 1
ATOM 2178 N N . LYS A 1 270 ? -23.225 11.314 26.985 1.00 96.38 270 LYS A N 1
ATOM 2179 C CA . LYS A 1 270 ? -21.854 10.820 26.800 1.00 96.38 270 LYS A CA 1
ATOM 2180 C C . LYS A 1 270 ? -21.578 9.613 27.692 1.00 96.38 270 LYS A C 1
ATOM 2182 O O . LYS A 1 270 ? -21.770 9.675 28.902 1.00 96.38 270 LYS A O 1
ATOM 2187 N N . CYS A 1 271 ? -21.043 8.554 27.099 1.00 97.00 271 CYS A N 1
ATOM 2188 C CA . CYS A 1 271 ? -20.672 7.341 27.811 1.00 97.00 271 CYS A CA 1
ATOM 2189 C C . CYS A 1 271 ? -19.413 6.699 27.224 1.00 97.00 271 CYS A C 1
ATOM 2191 O O . CYS A 1 271 ? -18.933 7.058 26.144 1.00 97.00 271 CYS A O 1
ATOM 2193 N N . SER A 1 272 ? -18.860 5.738 27.955 1.00 97.56 272 SER A N 1
ATOM 2194 C CA . SER A 1 272 ? -17.765 4.896 27.478 1.00 97.56 272 SER A CA 1
ATOM 2195 C C . SER A 1 272 ? -18.223 3.453 27.413 1.00 97.56 272 SER A C 1
ATOM 2197 O O . SER A 1 272 ? -18.842 2.968 28.357 1.00 97.56 272 SER A O 1
ATOM 2199 N N . LEU A 1 273 ? -17.920 2.790 26.304 1.00 97.50 273 LEU A N 1
ATOM 2200 C CA . LEU A 1 273 ? -18.206 1.374 26.115 1.00 97.50 273 LEU A CA 1
ATOM 2201 C C . LEU A 1 273 ? -16.888 0.600 26.143 1.00 97.50 273 LEU A C 1
ATOM 2203 O O . LEU A 1 273 ? -15.905 1.021 25.530 1.00 97.50 273 LEU A O 1
ATOM 2207 N N . TYR A 1 274 ? -16.889 -0.506 26.876 1.00 96.69 274 TYR A N 1
ATOM 2208 C CA . TYR A 1 274 ? -15.884 -1.567 26.881 1.00 96.69 274 TYR A CA 1
ATOM 2209 C C . TYR A 1 274 ? -16.637 -2.897 26.785 1.00 96.69 274 TYR A C 1
ATOM 2211 O O . TYR A 1 274 ? -16.629 -3.694 27.719 1.00 96.69 274 TYR A O 1
ATOM 2219 N N . VAL A 1 275 ? -17.396 -3.059 25.699 1.00 96.25 275 VAL A N 1
ATOM 2220 C CA . VAL A 1 275 ? -18.387 -4.129 25.549 1.00 96.25 275 VAL A CA 1
ATOM 2221 C C . VAL A 1 275 ? -17.964 -5.065 24.425 1.00 96.25 275 VAL A C 1
ATOM 2223 O O . VAL A 1 275 ? -17.705 -4.617 23.312 1.00 96.25 275 VAL A O 1
ATOM 2226 N N . PHE A 1 276 ? -17.894 -6.359 24.711 1.00 94.19 276 PHE A N 1
ATOM 2227 C CA . PHE A 1 276 ? -17.680 -7.436 23.750 1.00 94.19 276 PHE A CA 1
ATOM 2228 C C . PHE A 1 276 ? -19.005 -8.118 23.424 1.00 94.19 276 PHE A C 1
ATOM 2230 O O . PHE A 1 276 ? -19.743 -8.518 24.326 1.00 94.19 276 PHE A O 1
ATOM 2237 N N . ASP A 1 277 ? -19.290 -8.284 22.137 1.00 90.75 277 ASP A N 1
ATOM 2238 C CA . ASP A 1 277 ? -20.544 -8.876 21.678 1.00 90.75 277 ASP A CA 1
ATOM 2239 C C . ASP A 1 277 ? -20.621 -10.360 22.045 1.00 90.75 277 ASP A C 1
ATOM 2241 O O . ASP A 1 277 ? -19.662 -11.115 21.875 1.00 90.75 277 ASP A O 1
ATOM 2245 N N . GLY A 1 278 ? -21.788 -10.788 22.532 1.00 91.75 278 GLY A N 1
ATOM 2246 C CA . GLY A 1 278 ? -22.040 -12.174 22.938 1.00 91.75 278 GLY A CA 1
ATOM 2247 C C . GLY A 1 278 ? -21.596 -12.528 24.361 1.00 91.75 278 GLY A C 1
ATOM 2248 O O . GLY A 1 278 ? -21.723 -13.691 24.739 1.00 91.75 278 GLY A O 1
ATOM 2249 N N . TYR A 1 279 ? -21.123 -11.554 25.145 1.00 94.19 279 TYR A N 1
ATOM 2250 C CA . TYR A 1 279 ? -20.730 -11.745 26.543 1.00 94.19 279 TYR A CA 1
ATOM 2251 C C . TYR A 1 279 ? -21.649 -10.962 27.485 1.00 94.19 279 TYR A C 1
ATOM 2253 O O . TYR A 1 279 ? -21.954 -9.790 27.254 1.00 94.19 279 TYR A O 1
ATOM 2261 N N . ALA A 1 280 ? -22.074 -11.613 28.563 1.00 94.19 280 ALA A N 1
ATOM 2262 C CA . ALA A 1 280 ? -22.946 -11.066 29.595 1.00 94.19 280 ALA A CA 1
ATOM 2263 C C . ALA A 1 280 ? -22.489 -11.584 30.974 1.00 94.19 280 ALA A C 1
ATOM 2265 O O . ALA A 1 280 ? -21.885 -12.657 31.028 1.00 94.19 280 ALA A O 1
ATOM 2266 N N . PRO A 1 281 ? -22.792 -10.869 32.073 1.00 96.81 281 PRO A N 1
ATOM 2267 C CA . PRO A 1 281 ? -23.537 -9.608 32.128 1.00 96.81 281 PRO A CA 1
ATOM 2268 C C . PRO A 1 281 ? -22.689 -8.379 31.754 1.00 96.81 281 PRO A C 1
ATOM 2270 O O . PRO A 1 281 ? -21.460 -8.405 31.767 1.00 96.81 281 PRO A O 1
ATOM 2273 N N . ILE A 1 282 ? -23.370 -7.277 31.443 1.00 97.75 282 ILE A N 1
ATOM 2274 C CA . ILE A 1 282 ? -22.801 -5.941 31.256 1.00 97.75 282 ILE A CA 1
ATOM 2275 C C . ILE A 1 282 ? -23.001 -5.145 32.544 1.00 97.75 282 ILE A C 1
ATOM 2277 O O . ILE A 1 282 ? -24.123 -4.963 33.017 1.00 97.75 282 ILE A O 1
ATOM 2281 N N . LEU A 1 283 ? -21.915 -4.623 33.100 1.00 97.94 283 LEU A N 1
ATOM 2282 C CA . LEU A 1 283 ? -21.945 -3.714 34.233 1.00 97.94 283 LEU A CA 1
ATOM 2283 C C . LEU A 1 283 ? -22.068 -2.271 33.748 1.00 97.94 283 LEU A C 1
ATOM 2285 O O . LEU A 1 283 ? -21.183 -1.748 33.069 1.00 97.94 283 LEU A O 1
ATOM 2289 N N . MET A 1 284 ? -23.161 -1.621 34.134 1.00 97.88 284 MET A N 1
ATOM 2290 C CA . MET A 1 284 ? -23.342 -0.180 34.027 1.00 97.88 284 MET A CA 1
ATOM 2291 C C . MET A 1 284 ? -22.859 0.479 35.319 1.00 97.88 284 MET A C 1
ATOM 2293 O O . MET A 1 284 ? -23.372 0.184 36.400 1.00 97.88 284 MET A O 1
ATOM 2297 N N . ILE A 1 285 ? -21.920 1.411 35.180 1.00 97.75 285 ILE A N 1
ATOM 2298 C CA . ILE A 1 285 ? -21.376 2.227 36.265 1.00 97.75 285 ILE A CA 1
ATOM 2299 C C . ILE A 1 285 ? -21.645 3.687 35.935 1.00 97.75 285 ILE A C 1
ATOM 2301 O O . ILE A 1 285 ? -21.204 4.187 34.897 1.00 97.75 285 ILE A O 1
ATOM 2305 N N . LYS A 1 286 ? -22.361 4.376 36.819 1.00 96.38 286 LYS A N 1
ATOM 2306 C CA . LYS A 1 286 ? -22.618 5.808 36.710 1.00 96.38 286 LYS A CA 1
ATOM 2307 C C . LYS A 1 286 ? -22.035 6.530 37.916 1.00 96.38 286 LYS A C 1
ATOM 2309 O O . LYS A 1 286 ? -22.309 6.158 39.054 1.00 96.38 286 LYS A O 1
ATOM 2314 N N . SER A 1 287 ? -21.287 7.585 37.649 1.00 92.06 287 SER A N 1
ATOM 2315 C CA . SER A 1 287 ? -20.894 8.611 38.612 1.00 92.06 287 SER A CA 1
ATOM 2316 C C . SER A 1 287 ? -21.359 9.983 38.117 1.00 92.06 287 SER A C 1
ATOM 2318 O O . SER A 1 287 ? -22.004 10.072 37.068 1.00 92.06 287 SER A O 1
ATOM 2320 N N . ASP A 1 288 ? -21.068 11.043 38.871 1.00 84.19 288 ASP A N 1
ATOM 2321 C CA . ASP A 1 288 ? -21.559 12.401 38.591 1.00 84.19 288 ASP A CA 1
ATOM 2322 C C . ASP A 1 288 ? -21.281 12.872 37.151 1.00 84.19 288 ASP A C 1
ATOM 2324 O O . ASP A 1 288 ? -22.168 13.441 36.511 1.00 84.19 288 ASP A O 1
ATOM 2328 N N . ASP A 1 289 ? -20.102 12.548 36.607 1.00 82.88 289 ASP A N 1
ATOM 2329 C CA . ASP A 1 289 ? -19.661 12.999 35.277 1.00 82.88 289 ASP A CA 1
ATOM 2330 C C . ASP A 1 289 ? -19.398 11.864 34.270 1.00 82.88 289 ASP A C 1
ATOM 2332 O O . ASP A 1 289 ? -19.093 12.125 33.099 1.00 82.88 289 ASP A O 1
ATOM 2336 N N . THR A 1 290 ? -19.503 10.596 34.683 1.00 90.06 290 THR A N 1
ATOM 2337 C CA . THR A 1 290 ? -19.151 9.452 33.826 1.00 90.06 290 THR A CA 1
ATOM 2338 C C . THR A 1 290 ? -20.191 8.346 33.841 1.00 90.06 290 THR A C 1
ATOM 2340 O O . THR A 1 290 ? -20.648 7.898 34.885 1.00 90.06 290 THR A O 1
ATOM 2343 N N . LEU A 1 291 ? -20.508 7.853 32.645 1.00 97.00 291 LEU A N 1
ATOM 2344 C CA . LEU A 1 291 ? -21.282 6.641 32.422 1.00 97.00 291 LEU A CA 1
ATOM 2345 C C . LEU A 1 291 ? -20.410 5.641 31.664 1.00 97.00 291 LEU A C 1
ATOM 2347 O O . LEU A 1 291 ? -19.917 5.944 30.573 1.00 97.00 291 LEU A O 1
ATOM 2351 N N . VAL A 1 292 ? -20.208 4.462 32.241 1.00 97.75 292 VAL A N 1
ATOM 2352 C CA . VAL A 1 292 ? -19.388 3.395 31.666 1.00 97.75 292 VAL A CA 1
ATOM 2353 C C . VAL A 1 292 ? -20.191 2.105 31.604 1.00 97.75 292 VAL A C 1
ATOM 2355 O O . VAL A 1 292 ? -20.838 1.726 32.575 1.00 97.75 292 VAL A O 1
ATOM 2358 N N . PHE A 1 293 ? -20.120 1.432 30.460 1.00 97.94 293 PHE A N 1
ATOM 2359 C CA . PHE A 1 293 ? -20.595 0.066 30.284 1.00 97.94 293 PHE A CA 1
ATOM 2360 C C . PHE A 1 293 ? -19.392 -0.832 30.026 1.00 97.94 293 PHE A C 1
ATOM 2362 O O . PHE A 1 293 ? -18.574 -0.530 29.153 1.00 97.94 293 PHE A O 1
ATOM 2369 N N . VAL A 1 294 ? -19.277 -1.916 30.785 1.00 97.75 294 VAL A N 1
ATOM 2370 C CA . VAL A 1 294 ? -18.175 -2.873 30.666 1.00 97.75 294 VAL A CA 1
ATOM 2371 C C . VAL A 1 294 ? -18.694 -4.296 30.812 1.00 97.75 294 VAL A C 1
ATOM 2373 O O . VAL A 1 294 ? -19.524 -4.566 31.676 1.00 97.75 294 VAL A O 1
ATOM 2376 N N . ASN A 1 295 ? -18.206 -5.207 29.979 1.00 96.69 295 ASN A N 1
ATOM 2377 C CA . ASN A 1 295 ? -18.311 -6.642 30.220 1.00 96.69 295 ASN A CA 1
ATOM 2378 C C . ASN A 1 295 ? -16.930 -7.301 30.095 1.00 96.69 295 ASN A C 1
ATOM 2380 O O . ASN A 1 295 ? -15.928 -6.623 29.859 1.00 96.69 295 ASN A O 1
ATOM 2384 N N . SER A 1 296 ? -16.885 -8.612 30.312 1.00 94.31 296 SER A N 1
ATOM 2385 C CA . SER A 1 296 ? -15.663 -9.406 30.258 1.00 94.31 296 SER A CA 1
ATOM 2386 C C . SER A 1 296 ? -15.876 -10.661 29.423 1.00 94.31 296 SER A C 1
ATOM 2388 O O . SER A 1 296 ? -16.991 -11.186 29.352 1.00 94.31 296 SER A O 1
ATOM 2390 N N . LYS A 1 297 ? -14.800 -11.142 28.797 1.00 91.31 297 LYS A N 1
ATOM 2391 C CA . LYS A 1 297 ? -14.766 -12.466 28.161 1.00 91.31 297 LYS A CA 1
ATOM 2392 C C . LYS A 1 297 ? -14.524 -13.593 29.164 1.00 91.31 297 LYS A C 1
ATOM 2394 O O . LYS A 1 297 ? -14.673 -14.760 28.803 1.00 91.31 297 LYS A O 1
ATOM 2399 N N . GLU A 1 298 ? -14.101 -13.263 30.380 1.00 92.25 298 GLU A N 1
ATOM 2400 C CA . GLU A 1 298 ? -13.877 -14.198 31.475 1.00 92.25 298 GLU A CA 1
ATOM 2401 C C . GLU A 1 298 ? -15.140 -14.351 32.335 1.00 92.25 298 GLU A C 1
ATOM 2403 O O . GLU A 1 298 ? -15.575 -13.430 33.032 1.00 92.25 298 GLU A O 1
ATOM 2408 N N . ASP A 1 299 ? -15.711 -15.558 32.321 1.00 90.69 299 ASP A N 1
ATOM 2409 C CA . ASP A 1 299 ? -16.916 -15.888 33.085 1.00 90.69 299 ASP A CA 1
ATOM 2410 C C . ASP A 1 299 ? -16.769 -15.531 34.578 1.00 90.69 299 ASP A C 1
ATOM 2412 O O . ASP A 1 299 ? -15.850 -15.980 35.279 1.00 90.69 299 ASP A O 1
ATOM 2416 N N . GLY A 1 300 ? -17.723 -14.756 35.097 1.00 92.62 300 GLY A N 1
ATOM 2417 C CA . GLY A 1 300 ? -17.784 -14.380 36.506 1.00 92.62 300 GLY A CA 1
ATOM 2418 C C . GLY A 1 300 ? -16.893 -13.200 36.911 1.00 92.62 300 GLY A C 1
ATOM 2419 O O . GLY A 1 300 ? -16.885 -12.857 38.096 1.00 92.62 300 GLY A O 1
ATOM 2420 N N . GLU A 1 301 ? -16.101 -12.603 36.009 1.00 94.69 301 GLU A N 1
ATOM 2421 C CA . GLU A 1 301 ? -15.277 -11.425 36.337 1.00 94.69 301 GLU A CA 1
ATOM 2422 C C . GLU A 1 301 ? -16.153 -10.210 36.679 1.00 94.69 301 GLU A C 1
ATOM 2424 O O . GLU A 1 301 ? -15.934 -9.545 37.695 1.00 94.69 301 GLU A O 1
ATOM 2429 N N . ILE A 1 302 ? -17.195 -9.963 35.882 1.00 96.56 302 ILE A N 1
ATOM 2430 C CA . ILE A 1 302 ? -18.080 -8.802 36.039 1.00 96.56 302 ILE A CA 1
ATOM 2431 C C . ILE A 1 302 ? -18.948 -8.909 37.291 1.00 96.56 302 ILE A C 1
ATOM 2433 O O . ILE A 1 302 ? -19.145 -7.924 38.002 1.00 96.56 302 ILE A O 1
ATOM 2437 N N . GLU A 1 303 ? -19.431 -10.102 37.616 1.00 96.56 303 GLU A N 1
ATOM 2438 C CA . GLU A 1 303 ? -20.221 -10.343 38.819 1.00 96.56 303 GLU A CA 1
ATOM 2439 C C . GLU A 1 303 ? -19.384 -10.157 40.086 1.00 96.56 303 GLU A C 1
ATOM 2441 O O . GLU A 1 303 ? -19.865 -9.571 41.058 1.00 96.56 303 GLU A O 1
ATOM 2446 N N . LYS A 1 304 ? -18.121 -10.607 40.081 1.00 94.88 304 LYS A N 1
ATOM 2447 C CA . LYS A 1 304 ? -17.189 -10.357 41.193 1.00 94.88 304 LYS A CA 1
ATOM 2448 C C . LYS A 1 304 ? -16.959 -8.863 41.384 1.00 94.88 304 LYS A C 1
ATOM 2450 O O . LYS A 1 304 ? -17.069 -8.382 42.509 1.00 94.88 304 LYS A O 1
ATOM 2455 N N . LEU A 1 305 ? -16.705 -8.141 40.291 1.00 95.81 305 LEU A N 1
ATOM 2456 C CA . LEU A 1 305 ? -16.523 -6.693 40.315 1.00 95.81 305 LEU A CA 1
ATOM 2457 C C . LEU A 1 305 ? -17.764 -5.973 40.858 1.00 95.81 305 LEU A C 1
ATOM 2459 O O . LEU A 1 305 ? -17.641 -5.088 41.698 1.00 95.81 305 LEU A O 1
ATOM 2463 N N . TYR A 1 306 ? -18.964 -6.376 40.430 1.00 96.44 306 TYR A N 1
ATOM 2464 C CA . TYR A 1 306 ? -20.216 -5.811 40.936 1.00 96.44 306 TYR A CA 1
ATOM 2465 C C . TYR A 1 306 ? -20.353 -5.983 42.455 1.00 96.44 306 TYR A C 1
ATOM 2467 O O . TYR A 1 306 ? -20.716 -5.035 43.150 1.00 96.44 306 TYR A O 1
ATOM 2475 N N . VAL A 1 307 ? -20.037 -7.172 42.982 1.00 94.81 307 VAL A N 1
ATOM 2476 C CA . VAL A 1 307 ? -20.075 -7.443 44.429 1.00 94.81 307 VAL A CA 1
ATOM 2477 C C . VAL A 1 307 ? -19.038 -6.615 45.188 1.00 94.81 307 VAL A C 1
ATOM 2479 O O . VAL A 1 307 ? -19.338 -6.151 46.283 1.00 94.81 307 VAL A O 1
ATOM 2482 N N . GLU A 1 308 ? -17.840 -6.428 44.633 1.00 93.06 308 GLU A N 1
ATOM 2483 C CA . GLU A 1 308 ? -16.772 -5.636 45.257 1.00 93.06 308 GLU A CA 1
ATOM 2484 C C . GLU A 1 308 ? -17.115 -4.139 45.309 1.00 93.06 308 GLU A C 1
ATOM 2486 O O . GLU A 1 308 ? -16.882 -3.500 46.328 1.00 93.06 308 GLU A O 1
ATOM 2491 N N . LEU A 1 309 ? -17.740 -3.599 44.258 1.00 93.81 309 LEU A N 1
ATOM 2492 C CA . LEU A 1 309 ? -18.170 -2.195 44.193 1.00 93.81 309 LEU A CA 1
ATOM 2493 C C . LEU A 1 309 ? -19.457 -1.896 44.981 1.00 93.81 309 LEU A C 1
ATOM 2495 O O . LEU A 1 309 ? -19.789 -0.732 45.178 1.00 93.81 309 LEU A O 1
ATOM 2499 N N . SER A 1 310 ? -20.207 -2.923 45.394 1.00 88.62 310 SER A N 1
ATOM 2500 C CA . SER A 1 310 ? -21.472 -2.768 46.134 1.00 88.62 310 SER A CA 1
ATOM 2501 C C . SER A 1 310 ? -21.309 -2.776 47.663 1.00 88.62 310 SER A C 1
ATOM 2503 O O . SER A 1 310 ? -22.320 -2.738 48.370 1.00 88.62 310 SER A O 1
ATOM 2505 N N . GLN A 1 311 ? -20.081 -2.909 48.175 1.00 77.75 311 GLN A N 1
ATOM 2506 C CA . GLN A 1 311 ? -19.761 -2.944 49.613 1.00 77.75 311 GLN A CA 1
ATOM 2507 C C . GLN A 1 311 ? -19.493 -1.548 50.168 1.00 77.75 311 GLN A C 1
ATOM 2509 O O . GLN A 1 311 ? -19.948 -1.300 51.309 1.00 77.75 311 GLN A O 1
#